Protein AF-A0A7D7QJG4-F1 (afdb_monomer_lite)

Sequence (360 aa):
MAELEELKKQKICHLKLELPLEKLKRLMEFWFNNLDSDYNLEKNFVALQEKHERYFTLIEEFVQDKLDTPSTLDDLNEALKQLGQAQNKLAEALGKVVLADTIFAYSLDTLIIGLREIKFTLDFIVKESDYPELKNEFEEMQKAIQSWIDKTAYAKAFILEANRKRSLVFGIVRDKLDLHLQSEFARVSGQKLEDLKGQIDAILAARDLLIEIENWWFNAAQSDASGIVLRNRYLQYEKSLFFMRADHAQGASLLERIETLKTTLPPKSKVEVEITEGTLKANLTTLKTQIDELAEGGWQPLFDRQKFLVEARERSTSSLSSGCKAAIEDFKKKASDVQTLLDFRDAEEAFKKHVVACSV

Organism: NCBI:txid1472755

pLDDT: mean 83.49, std 10.48, range [39.84, 94.75]

Radius of gyration: 56.47 Å; chains: 1; bounding box: 107×36×164 Å

Foldseek 3Di:
DVVVVVVVQVVVLVVLQVVLVVLVVVLCCQADVPPVHPNPLVNLLVVLVVLLVVLVVLLVVLLVVLPDADPDLVVLVVSVVVNVVSLVVSVVSVVVSVVSLVVNLVSLVVSLVSLVVSLVSLVVSLVVDPDPPCNVVSVVVNVVSVVVNVSSVVSNVCSVVSNVVSVVSSVCSSVVSVVVSVVSSVVSVVVVVVLVVLQVVLLVVLVVLLVVLVVLLCVLPVVDVPCPVVVVVLPPLPVNLVVLVVSLVVLVVSLVVLVVSLVSYDPVSNVVSVVVNVVSVVSSVVSVVVSVVSQQPVCPVSLVVLVVVLVCLVVPDPDFDPQLVVLSVCLVVLSVPDRGPVSSVVSVVSSVSNVVSRDD

Secondary structure (DSSP, 8-state):
-HHHHHHHHHHHHHHHHHHHHHHHHHHHIIIII-TT-TT-HHHHHHHHHHHHHHHHHHHHHHHHTT----SSHHHHHHHHHHHHHHHHHHHHHHHHHHHHHHHHHHHHHHHHHHHHHHHHHHHHHHHH---HHHHHHHHHHHHHHHHHHHHHHHHHHHHHHHHHHHHHHHHHHHHHHHHHHHHHHHHHHHHHHHHHHHHHHHHHHHHHHHHHHHHHHHHHHHTTTT-HHHHTTTT-HHHHHHHHHHHHHHHHHHHHHHHHHHTTS-HHHHHHHHHHHHHHHHHHHHHHHHHHHHHHHTTHHHHHHHHHHHHHHHHH-SS--HHHHHHHHHHHHHHTS--SHHHHHHHHHHHHHHHHHT--

Structure (mmCIF, N/CA/C/O backbone):
data_AF-A0A7D7QJG4-F1
#
_entry.id   AF-A0A7D7QJG4-F1
#
loop_
_atom_site.group_PDB
_atom_site.id
_atom_site.type_symbol
_atom_site.label_atom_id
_atom_site.label_alt_id
_atom_site.label_comp_id
_atom_site.label_asym_id
_atom_site.label_entity_id
_atom_site.label_seq_id
_atom_site.pdbx_PDB_ins_code
_atom_site.Cartn_x
_atom_site.Cartn_y
_atom_site.Cartn_z
_atom_site.occupancy
_atom_site.B_iso_or_equiv
_atom_site.auth_seq_id
_atom_site.auth_comp_id
_atom_site.auth_asym_id
_atom_site.auth_atom_id
_atom_site.pdbx_PDB_model_num
ATOM 1 N N . MET A 1 1 ? 46.369 3.643 -86.173 1.00 64.62 1 MET A N 1
ATOM 2 C CA . MET A 1 1 ? 44.944 4.060 -86.142 1.00 64.62 1 MET A CA 1
ATOM 3 C C . MET A 1 1 ? 44.158 3.285 -85.088 1.00 64.62 1 MET A C 1
ATOM 5 O O . MET A 1 1 ? 43.628 3.937 -84.206 1.00 64.62 1 MET A O 1
ATOM 9 N N . ALA A 1 2 ? 44.140 1.945 -85.103 1.00 72.94 2 ALA A N 1
ATOM 10 C CA . ALA A 1 2 ? 43.464 1.138 -84.071 1.00 72.94 2 ALA A CA 1
ATOM 11 C C . ALA A 1 2 ? 43.994 1.387 -82.641 1.00 72.94 2 ALA A C 1
ATOM 13 O O . ALA A 1 2 ? 43.221 1.617 -81.724 1.00 72.94 2 ALA A O 1
ATOM 14 N N . GLU A 1 3 ? 45.314 1.463 -82.484 1.00 72.44 3 GLU A N 1
ATOM 15 C CA . GLU A 1 3 ? 45.989 1.715 -81.200 1.00 72.44 3 GLU A CA 1
ATOM 16 C C . GLU A 1 3 ? 45.666 3.102 -80.602 1.00 72.44 3 GLU A C 1
ATOM 18 O O . GLU A 1 3 ? 45.538 3.267 -79.394 1.00 72.44 3 GLU A O 1
ATOM 23 N N . LEU A 1 4 ? 45.453 4.108 -81.460 1.00 73.38 4 LEU A N 1
ATOM 24 C CA . LEU A 1 4 ? 45.061 5.459 -81.043 1.00 73.38 4 LEU A CA 1
ATOM 25 C C . LEU A 1 4 ? 43.604 5.500 -80.556 1.00 73.38 4 LEU A C 1
ATOM 27 O O . LEU A 1 4 ? 43.292 6.227 -79.617 1.00 73.38 4 LEU A O 1
ATOM 31 N N . GLU A 1 5 ? 42.708 4.746 -81.197 1.00 76.94 5 GLU A N 1
ATOM 32 C CA . GLU A 1 5 ? 41.314 4.620 -80.754 1.00 76.94 5 GLU A CA 1
ATOM 33 C C . GLU A 1 5 ? 41.203 3.846 -79.437 1.00 76.94 5 GLU A C 1
ATOM 35 O O . GLU A 1 5 ? 40.415 4.223 -78.571 1.00 76.94 5 GLU A O 1
ATOM 40 N N . GLU A 1 6 ? 42.056 2.843 -79.234 1.00 75.06 6 GLU A N 1
ATOM 41 C CA . GLU A 1 6 ? 42.143 2.107 -77.974 1.00 75.06 6 GLU A CA 1
ATOM 42 C C . GLU A 1 6 ? 42.578 3.015 -76.812 1.00 75.06 6 GLU A C 1
ATOM 44 O O . GLU A 1 6 ? 41.899 3.098 -75.789 1.00 75.06 6 GLU A O 1
ATOM 49 N N . LEU A 1 7 ? 43.632 3.815 -77.008 1.00 75.25 7 LEU A N 1
ATOM 50 C CA . LEU A 1 7 ? 44.093 4.791 -76.013 1.00 75.25 7 LEU A CA 1
ATOM 51 C C . LEU A 1 7 ? 43.043 5.873 -75.701 1.00 75.25 7 LEU A C 1
ATOM 53 O O . LEU A 1 7 ? 42.933 6.329 -74.560 1.00 75.25 7 LEU A O 1
ATOM 57 N N . LYS A 1 8 ? 42.243 6.297 -76.690 1.00 77.94 8 LYS A N 1
ATOM 58 C CA . LYS A 1 8 ? 41.138 7.245 -76.460 1.00 77.94 8 LYS A CA 1
ATOM 59 C C . LYS A 1 8 ? 40.031 6.629 -75.606 1.00 77.94 8 LYS A C 1
ATOM 61 O O . LYS A 1 8 ? 39.538 7.300 -74.699 1.00 77.94 8 LYS A O 1
ATOM 66 N N . LYS A 1 9 ? 39.650 5.377 -75.872 1.00 75.06 9 LYS A N 1
ATOM 67 C CA . LYS A 1 9 ? 38.649 4.648 -75.080 1.00 75.06 9 LYS A CA 1
ATOM 68 C C . LYS A 1 9 ? 39.126 4.412 -73.644 1.00 75.06 9 LYS A C 1
ATOM 70 O O . LYS A 1 9 ? 38.366 4.690 -72.716 1.00 75.06 9 LYS A O 1
ATOM 75 N N . GLN A 1 10 ? 40.395 4.042 -73.450 1.00 72.38 10 GLN A N 1
ATOM 76 C CA . GLN A 1 10 ? 41.017 3.941 -72.123 1.00 72.38 10 GLN A CA 1
ATOM 77 C C . GLN A 1 10 ? 40.962 5.278 -71.383 1.00 72.38 10 GLN A C 1
ATOM 79 O O . GLN A 1 10 ? 40.501 5.342 -70.245 1.00 72.38 10 GLN A O 1
ATOM 84 N N . LYS A 1 11 ? 41.347 6.379 -72.042 1.00 77.38 11 LYS A N 1
ATOM 85 C CA . LYS A 1 11 ? 41.297 7.722 -71.445 1.00 77.38 11 LYS A CA 1
ATOM 86 C C . LYS A 1 11 ? 39.880 8.124 -71.021 1.00 77.38 11 LYS A C 1
ATOM 88 O O . LYS A 1 11 ? 39.714 8.699 -69.950 1.00 77.38 11 LYS A O 1
ATOM 93 N N . ILE A 1 12 ? 38.861 7.820 -71.828 1.00 78.19 12 ILE A N 1
ATOM 94 C CA . ILE A 1 12 ? 37.455 8.087 -71.479 1.00 78.19 12 ILE A CA 1
ATOM 95 C C . ILE A 1 12 ? 37.018 7.240 -70.276 1.00 78.19 12 ILE A C 1
ATOM 97 O O . ILE A 1 12 ? 36.345 7.758 -69.387 1.00 78.19 12 ILE A O 1
ATOM 101 N N . CYS A 1 13 ? 37.422 5.968 -70.218 1.00 74.38 13 CYS A N 1
ATOM 102 C CA . CYS A 1 13 ? 37.163 5.089 -69.076 1.00 74.38 13 CYS A CA 1
ATOM 103 C C . CYS A 1 13 ? 37.793 5.646 -67.786 1.00 74.38 13 CYS A C 1
ATOM 105 O O . CYS A 1 13 ? 37.099 5.817 -66.786 1.00 74.38 13 CYS A O 1
ATOM 107 N N . HIS A 1 14 ? 39.070 6.043 -67.830 1.00 75.31 14 HIS A N 1
ATOM 108 C CA . HIS A 1 14 ? 39.760 6.653 -66.689 1.00 75.31 14 HIS A CA 1
ATOM 109 C C . HIS A 1 14 ? 39.110 7.965 -66.226 1.00 75.31 14 HIS A C 1
ATOM 111 O O . HIS A 1 14 ? 38.927 8.155 -65.027 1.00 75.31 14 HIS A O 1
ATOM 117 N N . LEU A 1 15 ? 38.685 8.833 -67.152 1.00 78.19 15 LEU A N 1
ATOM 118 C CA . LEU A 1 15 ? 37.977 10.076 -66.812 1.00 78.19 15 LEU A CA 1
ATOM 119 C C . LEU A 1 15 ? 36.615 9.816 -66.147 1.00 78.19 15 LEU A C 1
ATOM 121 O O . LEU A 1 15 ? 36.227 10.542 -65.236 1.00 78.19 15 LEU A O 1
ATOM 125 N N . LYS A 1 16 ? 35.888 8.770 -66.566 1.00 78.81 16 LYS A N 1
ATOM 126 C CA . LYS A 1 16 ? 34.632 8.355 -65.913 1.00 78.81 16 LYS A CA 1
ATOM 127 C C . LYS A 1 16 ? 34.865 7.790 -64.500 1.00 78.81 16 LYS A C 1
ATOM 129 O O . LYS A 1 16 ? 33.959 7.861 -63.672 1.00 78.81 16 LYS A O 1
ATOM 134 N N . LEU A 1 17 ? 36.051 7.240 -64.226 1.00 76.69 17 LEU A N 1
ATOM 135 C CA . LEU A 1 17 ? 36.420 6.612 -62.950 1.00 76.69 17 LEU A CA 1
ATOM 136 C C . LEU A 1 17 ? 37.024 7.574 -61.928 1.00 76.69 17 LEU A C 1
ATOM 138 O O . LEU A 1 17 ? 36.921 7.315 -60.731 1.00 76.69 17 LEU A O 1
ATOM 142 N N . GLU A 1 18 ? 37.632 8.670 -62.375 1.00 82.88 18 GLU A N 1
ATOM 143 C CA . GLU A 1 18 ? 38.345 9.614 -61.511 1.00 82.88 18 GLU A CA 1
ATOM 144 C C . GLU A 1 18 ? 37.472 10.103 -60.345 1.00 82.88 18 GLU A C 1
ATOM 146 O O . GLU A 1 18 ? 37.845 9.961 -59.180 1.00 82.88 18 GLU A O 1
ATOM 151 N N . LEU A 1 19 ? 36.260 10.578 -60.642 1.00 82.94 19 LEU A N 1
ATOM 152 C CA . LEU A 1 19 ? 35.354 11.127 -59.633 1.00 82.94 19 LEU A CA 1
ATOM 153 C C . LEU A 1 19 ? 34.799 10.059 -58.656 1.00 82.94 19 LEU A C 1
ATOM 155 O O . LEU A 1 19 ? 34.847 10.294 -57.444 1.00 82.94 19 LEU A O 1
ATOM 159 N N . PRO A 1 20 ? 34.296 8.886 -59.102 1.00 83.25 20 PRO A N 1
ATOM 160 C CA . PRO A 1 20 ? 33.903 7.804 -58.194 1.00 83.25 20 PRO A CA 1
ATOM 161 C C . PRO A 1 20 ? 35.039 7.301 -57.302 1.00 83.25 20 PRO A C 1
ATOM 163 O O . PRO A 1 20 ? 34.805 7.050 -56.121 1.00 83.25 20 PRO A O 1
ATOM 166 N N . LEU A 1 21 ? 36.258 7.175 -57.838 1.00 84.69 21 LEU A N 1
ATOM 167 C CA . LEU A 1 21 ? 37.423 6.723 -57.076 1.00 84.69 21 LEU A CA 1
ATOM 168 C C . LEU A 1 21 ? 37.880 7.770 -56.062 1.00 84.69 21 LEU A C 1
ATOM 170 O O . LEU A 1 21 ? 38.206 7.417 -54.930 1.00 84.69 21 LEU A O 1
ATOM 174 N N . GLU A 1 22 ? 37.846 9.056 -56.415 1.00 88.06 22 GLU A N 1
ATOM 175 C CA . GLU A 1 22 ? 38.125 10.134 -55.467 1.00 88.06 22 GLU A CA 1
ATOM 176 C C . GLU A 1 22 ? 37.083 10.157 -54.340 1.00 88.06 22 GLU A C 1
ATOM 178 O O . GLU A 1 22 ? 37.433 10.244 -53.160 1.00 88.06 22 GLU A O 1
ATOM 183 N N . LYS A 1 23 ? 35.797 10.008 -54.681 1.00 87.38 23 LYS A N 1
ATOM 184 C CA . LYS A 1 23 ? 34.719 9.914 -53.691 1.00 87.38 23 LYS A CA 1
ATOM 185 C C . LYS A 1 23 ? 34.890 8.686 -52.797 1.00 87.38 23 LYS A C 1
ATOM 187 O O . LYS A 1 23 ? 34.742 8.808 -51.583 1.00 87.38 23 LYS A O 1
ATOM 192 N N . LEU A 1 24 ? 35.249 7.534 -53.367 1.00 88.50 24 LEU A N 1
ATOM 193 C CA . LEU A 1 24 ? 35.529 6.319 -52.608 1.00 88.50 24 LEU A CA 1
ATOM 194 C C . LEU A 1 24 ? 36.706 6.519 -51.660 1.00 88.50 24 LEU A C 1
ATOM 196 O O . LEU A 1 24 ? 36.596 6.184 -50.487 1.00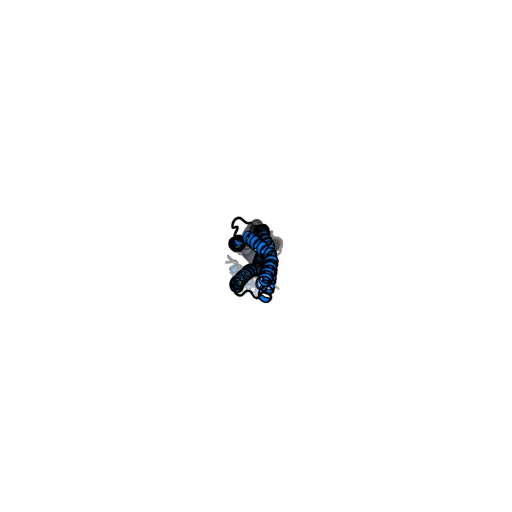 88.50 24 LEU A O 1
ATOM 200 N N . LYS A 1 25 ? 37.801 7.116 -52.134 1.00 89.00 25 LYS A N 1
ATOM 201 C CA . LYS A 1 25 ? 38.971 7.422 -51.311 1.00 89.00 25 LYS A CA 1
ATOM 202 C C . LYS A 1 25 ? 38.604 8.317 -50.128 1.00 89.00 25 LYS A C 1
ATOM 204 O O . LYS A 1 25 ? 38.973 7.995 -49.005 1.00 89.00 25 LYS A O 1
ATOM 209 N N . ARG A 1 26 ? 37.814 9.374 -50.350 1.00 88.62 26 ARG A N 1
ATOM 210 C CA . ARG A 1 26 ? 37.329 10.255 -49.273 1.00 88.62 26 ARG A CA 1
ATOM 211 C C . ARG A 1 26 ? 36.445 9.509 -48.270 1.00 88.62 26 ARG A C 1
ATOM 213 O O . ARG A 1 26 ? 36.622 9.681 -47.068 1.00 88.62 26 ARG A O 1
ATOM 220 N N . LEU A 1 27 ? 35.523 8.662 -48.743 1.00 89.44 27 LEU A N 1
ATOM 221 C CA . LEU A 1 27 ? 34.709 7.822 -47.856 1.00 89.44 27 LEU A CA 1
ATOM 222 C C . LEU A 1 27 ? 35.588 6.862 -47.038 1.00 89.44 27 LEU A C 1
ATOM 224 O O . LEU A 1 27 ? 35.395 6.705 -45.836 1.00 89.44 27 LEU A O 1
ATOM 228 N N . MET A 1 28 ? 36.586 6.252 -47.675 1.00 87.56 28 MET A N 1
ATOM 229 C CA . MET A 1 28 ? 37.522 5.339 -47.026 1.00 87.56 28 MET A CA 1
ATOM 230 C C . MET A 1 28 ? 38.372 6.031 -45.972 1.00 87.56 28 MET A C 1
ATOM 232 O O . MET A 1 28 ? 38.473 5.537 -44.853 1.00 87.56 28 MET A O 1
ATOM 236 N N . GLU A 1 29 ? 38.940 7.190 -46.288 1.00 87.31 29 GLU A N 1
ATOM 237 C CA . GLU A 1 29 ? 39.706 7.992 -45.338 1.00 87.31 29 GLU A CA 1
ATOM 238 C C . GLU A 1 29 ? 38.858 8.384 -44.129 1.00 87.31 29 GLU A C 1
ATOM 240 O O . GLU A 1 29 ? 39.313 8.250 -43.000 1.00 87.31 29 GLU A O 1
ATOM 245 N N . PHE A 1 30 ? 37.612 8.800 -44.343 1.00 86.44 30 PHE A N 1
ATOM 246 C CA . PHE A 1 30 ? 36.808 9.404 -43.287 1.00 86.44 30 PHE A CA 1
ATOM 247 C C . PHE A 1 30 ? 36.036 8.397 -42.417 1.00 86.44 30 PHE A C 1
ATOM 249 O O . PHE A 1 30 ? 35.912 8.625 -41.212 1.00 86.44 30 PHE A O 1
ATOM 256 N N . TRP A 1 31 ? 35.563 7.278 -42.983 1.00 90.44 31 TRP A N 1
ATOM 257 C CA . TRP A 1 31 ? 34.761 6.274 -42.261 1.00 90.44 31 TRP A CA 1
ATOM 258 C C . TRP A 1 31 ? 35.512 4.984 -41.911 1.00 90.44 31 TRP A C 1
ATOM 260 O O . TRP A 1 31 ? 35.051 4.265 -41.027 1.00 90.44 31 TRP A O 1
ATOM 270 N N . PHE A 1 32 ? 36.641 4.666 -42.553 1.00 87.00 32 PHE A N 1
ATOM 271 C CA . PHE A 1 32 ? 37.302 3.365 -42.361 1.00 87.00 32 PHE A CA 1
ATOM 272 C C . PHE A 1 32 ? 38.766 3.471 -41.925 1.00 87.00 32 PHE A C 1
ATOM 274 O O . PHE A 1 32 ? 39.163 2.813 -40.968 1.00 87.00 32 PHE A O 1
ATOM 281 N N . ASN A 1 33 ? 39.564 4.302 -42.593 1.00 86.31 33 ASN A N 1
ATOM 282 C CA . ASN A 1 33 ? 41.020 4.284 -42.450 1.00 86.31 33 ASN A CA 1
ATOM 283 C C . ASN A 1 33 ? 41.532 5.251 -41.378 1.00 86.31 33 ASN A C 1
ATOM 285 O O . ASN A 1 33 ? 42.550 4.977 -40.746 1.00 86.31 33 ASN A O 1
ATOM 289 N N . ASN A 1 34 ? 40.852 6.380 -41.159 1.00 87.19 34 ASN A N 1
ATOM 290 C CA . ASN A 1 34 ? 41.207 7.306 -40.090 1.00 87.19 34 ASN A CA 1
ATOM 291 C C . ASN A 1 34 ? 40.540 6.873 -38.777 1.00 87.19 34 ASN A C 1
ATOM 293 O O . ASN A 1 34 ? 39.337 7.065 -38.591 1.00 87.19 34 ASN A O 1
ATOM 297 N N . LEU A 1 35 ? 41.322 6.291 -37.867 1.00 83.81 35 LEU A N 1
ATOM 298 C CA . LEU A 1 35 ? 40.858 5.865 -36.540 1.00 83.81 35 LEU A CA 1
ATOM 299 C C . LEU A 1 35 ? 40.550 7.053 -35.611 1.00 83.81 35 LEU A C 1
ATOM 301 O O . LEU A 1 35 ? 39.721 6.941 -34.704 1.00 83.81 35 LEU A O 1
ATOM 305 N N . ASP A 1 36 ? 41.156 8.213 -35.866 1.00 84.25 36 ASP A N 1
ATOM 306 C CA . ASP A 1 36 ? 40.917 9.434 -35.094 1.00 84.25 36 ASP A CA 1
ATOM 307 C C . ASP A 1 36 ? 39.650 10.171 -35.547 1.00 84.25 36 ASP A C 1
ATOM 309 O O . ASP A 1 36 ? 39.155 11.035 -34.829 1.00 84.25 36 ASP A O 1
ATOM 313 N N . SER A 1 37 ? 39.077 9.796 -36.696 1.00 83.56 37 SER A N 1
ATOM 314 C CA . SER A 1 37 ? 37.838 10.382 -37.210 1.00 83.56 37 SER A CA 1
ATOM 315 C C . SER A 1 37 ? 36.658 10.142 -36.265 1.00 83.56 37 SER A C 1
ATOM 317 O O . SER A 1 37 ? 36.391 9.011 -35.846 1.00 83.56 37 SER A O 1
ATOM 319 N N . ASP A 1 38 ? 35.880 11.198 -36.019 1.00 82.44 38 ASP A N 1
ATOM 320 C CA . ASP A 1 38 ? 34.581 11.130 -35.335 1.00 82.44 38 ASP A CA 1
ATOM 321 C C . ASP A 1 38 ? 33.527 10.354 -36.137 1.00 82.44 38 ASP A C 1
ATOM 323 O O . ASP A 1 38 ? 32.448 10.066 -35.628 1.00 82.44 38 ASP A O 1
ATOM 327 N N . TYR A 1 39 ? 33.826 9.985 -37.383 1.00 83.75 39 TYR A N 1
ATOM 328 C CA . TYR A 1 39 ? 32.937 9.246 -38.279 1.00 83.75 39 TYR A CA 1
ATOM 329 C C . TYR A 1 39 ? 33.419 7.824 -38.556 1.00 83.75 39 TYR A C 1
ATOM 331 O O . TYR A 1 39 ? 32.758 7.095 -39.296 1.00 83.75 39 TYR A O 1
ATOM 339 N N . ASN A 1 40 ? 34.529 7.399 -37.944 1.00 90.75 40 ASN A N 1
ATOM 340 C CA . ASN A 1 40 ? 35.027 6.039 -38.096 1.00 90.75 40 ASN A CA 1
ATOM 341 C C . ASN A 1 40 ? 33.943 5.020 -37.700 1.00 90.75 40 ASN A C 1
ATOM 343 O O . ASN A 1 40 ? 33.405 5.071 -36.591 1.00 90.75 40 ASN A O 1
ATOM 347 N N . LEU A 1 41 ? 33.597 4.116 -38.618 1.00 89.75 41 LEU A N 1
ATOM 348 C CA . LEU A 1 41 ? 32.463 3.209 -38.473 1.00 89.75 41 LEU A CA 1
ATOM 349 C C . LEU A 1 41 ? 32.647 2.262 -37.286 1.00 89.75 41 LEU A C 1
ATOM 351 O O . LEU A 1 41 ? 31.737 2.117 -36.476 1.00 89.75 41 LEU A O 1
ATOM 355 N N . GLU A 1 42 ? 33.810 1.620 -37.193 1.00 90.75 42 GLU A N 1
ATOM 356 C CA . GLU A 1 42 ? 34.082 0.588 -36.193 1.00 90.75 42 GLU A CA 1
ATOM 357 C C . GLU A 1 42 ? 34.175 1.190 -34.792 1.00 90.75 42 GLU A C 1
ATOM 359 O O . GLU A 1 42 ? 33.460 0.758 -33.891 1.00 90.75 42 GLU A O 1
ATOM 364 N N . LYS A 1 43 ? 34.957 2.264 -34.636 1.00 91.56 43 LYS A N 1
ATOM 365 C CA . LYS A 1 43 ? 35.085 3.002 -33.373 1.00 91.56 43 LYS A CA 1
ATOM 366 C C . LYS A 1 43 ? 33.730 3.467 -32.842 1.00 91.56 43 LYS A C 1
ATOM 368 O O . LYS A 1 43 ? 33.416 3.252 -31.674 1.00 91.56 43 LYS A O 1
ATOM 373 N N . ASN A 1 44 ? 32.918 4.098 -33.690 1.00 91.06 44 ASN A N 1
ATOM 374 C CA . ASN A 1 44 ? 31.612 4.598 -33.269 1.00 91.06 44 ASN A CA 1
ATOM 375 C C . ASN A 1 44 ? 30.615 3.478 -32.995 1.00 91.06 44 ASN A C 1
ATOM 377 O O . ASN A 1 44 ? 29.791 3.616 -32.094 1.00 91.06 44 ASN A O 1
ATOM 381 N N . PHE A 1 45 ? 30.684 2.379 -33.748 1.00 94.19 45 PHE A N 1
ATOM 382 C CA . PHE A 1 45 ? 29.819 1.236 -33.505 1.00 94.19 45 PHE A CA 1
ATOM 383 C C . PHE A 1 45 ? 30.128 0.586 -32.154 1.00 94.19 45 PHE A C 1
ATOM 385 O O . PHE A 1 45 ? 29.205 0.392 -31.368 1.00 94.19 45 PHE A O 1
ATOM 392 N N . VAL A 1 46 ? 31.407 0.357 -31.839 1.00 93.56 46 VAL A N 1
ATOM 393 C CA . VAL A 1 46 ? 31.843 -0.165 -30.532 1.00 93.56 46 VAL A CA 1
ATOM 394 C C . VAL A 1 46 ? 31.426 0.780 -29.403 1.00 93.56 46 VAL A C 1
ATOM 396 O O . VAL A 1 46 ? 30.755 0.359 -28.464 1.00 93.56 46 VAL A O 1
ATOM 399 N N . ALA A 1 47 ? 31.707 2.081 -29.533 1.00 91.69 47 ALA A N 1
ATOM 400 C CA . ALA A 1 47 ? 31.306 3.072 -28.533 1.00 91.69 47 ALA A CA 1
ATOM 401 C C . ALA A 1 47 ? 29.778 3.144 -28.346 1.00 91.69 47 ALA A C 1
ATOM 403 O O . ALA A 1 47 ? 29.284 3.451 -27.259 1.00 91.69 47 ALA A O 1
ATOM 404 N N . LEU A 1 48 ? 29.002 2.883 -29.403 1.00 93.75 48 LEU A N 1
ATOM 405 C CA . LEU A 1 48 ? 27.554 2.788 -29.296 1.00 93.75 48 LEU A CA 1
ATOM 406 C C . LEU A 1 48 ? 27.147 1.528 -28.528 1.00 93.75 48 LEU A C 1
ATOM 408 O O . LEU A 1 48 ? 26.349 1.640 -27.601 1.00 93.75 48 LEU A O 1
ATOM 412 N N . GLN A 1 49 ? 27.706 0.360 -28.858 1.00 93.81 49 GLN A N 1
ATOM 413 C CA . GLN A 1 49 ? 27.441 -0.892 -28.139 1.00 93.81 49 GLN A CA 1
ATOM 414 C C . GLN A 1 49 ? 27.695 -0.740 -26.633 1.00 93.81 49 GLN A C 1
ATOM 416 O O . GL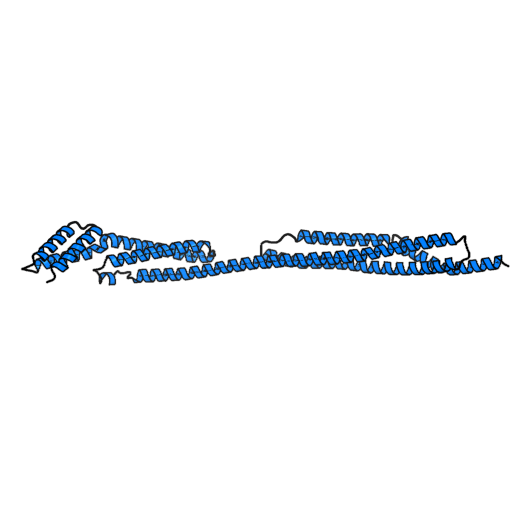N A 1 49 ? 26.806 -1.045 -25.840 1.00 93.81 49 GLN A O 1
ATOM 421 N N . GLU A 1 50 ? 28.822 -0.141 -26.246 1.00 94.12 50 GLU A N 1
ATOM 422 C CA . GLU A 1 50 ? 29.158 0.147 -24.845 1.00 94.12 50 GLU A CA 1
ATOM 423 C C . GLU A 1 50 ? 28.115 1.047 -24.157 1.00 94.12 50 GLU A C 1
ATOM 425 O O . GLU A 1 50 ? 27.740 0.819 -23.005 1.00 94.12 50 GLU A O 1
ATOM 430 N N . LYS A 1 51 ? 27.586 2.065 -24.855 1.00 93.62 51 LYS A N 1
ATOM 431 C CA . LYS A 1 51 ? 26.512 2.922 -24.314 1.00 93.62 51 LYS A CA 1
ATOM 432 C C . LYS A 1 51 ? 25.218 2.147 -24.076 1.00 93.62 51 LYS A C 1
ATOM 434 O O . LYS A 1 51 ? 24.527 2.415 -23.092 1.00 93.62 51 LYS A O 1
ATOM 439 N N . HIS A 1 52 ? 24.873 1.219 -24.969 1.00 93.31 52 HIS A N 1
ATOM 440 C CA . HIS A 1 52 ? 23.706 0.351 -24.793 1.00 93.31 52 HIS A CA 1
ATOM 441 C C . HIS A 1 52 ? 23.900 -0.606 -23.619 1.00 93.31 52 HIS A C 1
ATOM 443 O O . HIS A 1 52 ? 23.014 -0.694 -22.773 1.00 93.31 52 HIS A O 1
ATOM 449 N N . GLU A 1 53 ? 25.054 -1.267 -23.525 1.00 92.75 53 GLU A N 1
ATOM 450 C CA . GLU A 1 53 ? 25.392 -2.151 -22.402 1.00 92.75 53 GLU A CA 1
ATOM 451 C C . GLU A 1 53 ? 25.321 -1.405 -21.070 1.00 92.75 53 GLU A C 1
ATOM 453 O O . GLU A 1 53 ? 24.617 -1.834 -20.156 1.00 92.75 53 GLU A O 1
ATOM 458 N N . ARG A 1 54 ? 25.935 -0.217 -20.992 1.00 92.44 54 ARG A N 1
ATOM 459 C CA . ARG A 1 54 ? 25.890 0.615 -19.786 1.00 92.44 54 ARG A CA 1
ATOM 460 C C . ARG A 1 54 ? 24.465 0.994 -19.392 1.00 92.44 54 ARG A C 1
ATOM 462 O O . ARG A 1 54 ? 24.157 1.038 -18.204 1.00 92.44 54 ARG A O 1
ATOM 469 N N . TYR A 1 55 ? 23.598 1.279 -20.362 1.00 91.62 55 TYR A N 1
ATOM 470 C CA . TYR A 1 55 ? 22.195 1.579 -20.087 1.00 91.62 55 TYR A CA 1
ATOM 471 C C . TYR A 1 55 ? 21.439 0.370 -19.522 1.00 91.62 55 TYR A C 1
ATOM 473 O O . TYR A 1 55 ? 20.656 0.537 -18.589 1.00 91.62 55 TYR A O 1
ATOM 481 N N . PHE A 1 56 ? 21.689 -0.841 -20.026 1.00 90.75 56 PHE A N 1
ATOM 482 C CA . PHE A 1 56 ? 21.082 -2.047 -19.460 1.00 90.75 56 PHE A CA 1
ATOM 483 C C . PHE A 1 56 ? 21.586 -2.339 -18.043 1.00 90.75 56 PHE A C 1
ATOM 485 O O . PHE A 1 56 ? 20.764 -2.628 -17.179 1.00 90.75 56 PHE A O 1
ATOM 492 N N . THR A 1 57 ? 22.878 -2.147 -17.761 1.00 90.88 57 THR A N 1
ATOM 493 C CA . THR A 1 57 ? 23.403 -2.237 -16.386 1.00 90.88 57 THR A CA 1
ATOM 494 C C . THR A 1 57 ? 22.712 -1.243 -15.448 1.00 90.88 57 THR A C 1
ATOM 496 O O . THR A 1 57 ? 22.315 -1.614 -14.351 1.00 90.88 57 THR A O 1
ATOM 499 N N . LEU A 1 58 ? 22.489 0.002 -15.889 1.00 89.25 58 LEU A N 1
ATOM 500 C CA . LEU A 1 58 ? 21.763 0.999 -15.089 1.00 89.25 58 LEU A CA 1
ATOM 501 C C . LEU A 1 58 ? 20.316 0.581 -14.793 1.00 89.25 58 LEU A C 1
ATOM 503 O O . LEU A 1 58 ? 19.794 0.900 -13.728 1.00 89.25 58 LEU A O 1
ATOM 507 N N . ILE A 1 59 ? 19.654 -0.116 -15.722 1.00 87.31 59 ILE A N 1
ATOM 508 C CA . ILE A 1 59 ? 18.321 -0.676 -15.473 1.00 87.31 59 ILE A CA 1
ATOM 509 C C . ILE A 1 59 ? 18.391 -1.789 -14.423 1.00 87.31 59 ILE A C 1
ATOM 511 O O . ILE A 1 59 ? 17.542 -1.834 -13.537 1.00 87.31 59 ILE A O 1
ATOM 515 N N . GLU A 1 60 ? 19.365 -2.691 -14.523 1.00 86.62 60 GLU A N 1
ATOM 516 C CA . GLU A 1 60 ? 19.532 -3.794 -13.571 1.00 86.62 60 GLU A CA 1
ATOM 517 C C . GLU A 1 60 ? 19.804 -3.278 -12.154 1.00 86.62 60 GLU A C 1
ATOM 519 O O . GLU A 1 60 ? 19.124 -3.702 -11.219 1.00 86.62 60 GLU A O 1
ATOM 524 N N . GLU A 1 61 ? 20.715 -2.309 -12.012 1.00 85.75 61 GLU A N 1
ATOM 525 C CA . GLU A 1 61 ? 20.990 -1.598 -10.755 1.00 85.75 61 GLU A CA 1
ATOM 526 C C . GLU A 1 61 ? 19.713 -0.929 -10.215 1.00 85.75 61 GLU A C 1
ATOM 528 O O . GLU A 1 61 ? 19.350 -1.116 -9.055 1.00 85.75 61 GLU A O 1
ATOM 533 N N . PHE A 1 62 ? 18.969 -0.217 -11.073 1.00 83.75 62 PHE A N 1
ATOM 534 C CA . PHE A 1 62 ? 17.710 0.432 -10.693 1.00 83.75 62 PHE A CA 1
ATOM 535 C C . PHE A 1 62 ? 16.662 -0.558 -10.177 1.00 83.75 62 PHE A C 1
ATOM 537 O O . PHE A 1 62 ? 15.956 -0.252 -9.219 1.00 83.75 62 PHE A O 1
ATOM 544 N N . VAL A 1 63 ? 16.537 -1.732 -10.803 1.00 82.50 63 VAL A N 1
ATOM 545 C CA . VAL A 1 63 ? 15.608 -2.768 -10.341 1.00 82.50 63 VAL A CA 1
ATOM 546 C C . VAL A 1 63 ? 16.068 -3.320 -8.996 1.00 82.50 63 VAL A C 1
ATOM 548 O O . VAL A 1 63 ? 15.266 -3.349 -8.070 1.00 82.50 63 VAL A O 1
ATOM 551 N N . GLN A 1 64 ? 17.335 -3.723 -8.863 1.00 80.44 64 GLN A N 1
ATOM 552 C CA . GLN A 1 64 ? 17.859 -4.320 -7.629 1.00 80.44 64 GLN A CA 1
ATOM 553 C C . GLN A 1 64 ? 17.707 -3.390 -6.420 1.00 80.44 64 GLN A C 1
ATOM 555 O O . GLN A 1 64 ? 17.164 -3.810 -5.400 1.00 80.44 64 GLN A O 1
ATOM 560 N N . ASP A 1 65 ? 18.075 -2.117 -6.566 1.00 73.56 65 ASP A N 1
ATOM 561 C CA . ASP A 1 65 ? 18.010 -1.113 -5.494 1.00 73.56 65 ASP A CA 1
ATOM 562 C C . ASP A 1 65 ? 16.577 -0.758 -5.058 1.00 73.56 65 ASP A C 1
ATOM 564 O O . ASP A 1 65 ? 16.383 -0.059 -4.058 1.00 73.56 65 ASP A O 1
ATOM 568 N N . LYS A 1 66 ? 15.562 -1.159 -5.835 1.00 71.94 66 LYS A N 1
ATOM 569 C CA . LYS A 1 66 ? 14.154 -0.780 -5.629 1.00 71.94 66 LYS A CA 1
ATOM 570 C C . LYS A 1 66 ? 13.221 -1.971 -5.416 1.00 71.94 66 LYS A C 1
ATOM 572 O O . LYS A 1 66 ? 12.007 -1.783 -5.395 1.00 71.94 66 LYS A O 1
ATOM 577 N N . LEU A 1 67 ? 13.770 -3.173 -5.222 1.00 64.69 67 LEU A N 1
ATOM 578 C CA . LEU A 1 67 ? 13.000 -4.363 -4.840 1.00 64.69 67 LEU A CA 1
ATOM 579 C C . LEU A 1 67 ? 12.630 -4.383 -3.350 1.00 64.69 67 LEU A C 1
ATOM 581 O O . LEU A 1 67 ? 11.611 -4.977 -2.986 1.00 64.69 67 LEU A O 1
ATOM 585 N N . ASP A 1 68 ? 13.416 -3.725 -2.497 1.00 69.25 68 ASP A N 1
ATOM 586 C CA . ASP A 1 68 ? 13.129 -3.663 -1.067 1.00 69.25 68 ASP A CA 1
ATOM 587 C C . ASP A 1 68 ? 11.859 -2.847 -0.823 1.00 69.25 68 ASP A C 1
ATOM 589 O O . ASP A 1 68 ? 11.788 -1.646 -1.083 1.00 69.25 68 ASP A O 1
ATOM 593 N N . THR A 1 69 ? 10.826 -3.535 -0.339 1.00 71.06 69 THR A N 1
ATOM 594 C CA . THR A 1 69 ? 9.520 -2.940 -0.061 1.00 71.06 69 THR A CA 1
ATOM 595 C C . THR A 1 69 ? 9.483 -2.482 1.396 1.00 71.06 69 THR A C 1
ATOM 597 O O . THR A 1 69 ? 9.558 -3.327 2.294 1.00 71.06 69 THR A O 1
ATOM 600 N N . PRO A 1 70 ? 9.350 -1.174 1.669 1.00 77.50 70 PRO A N 1
ATOM 601 C CA . PRO A 1 70 ? 9.241 -0.692 3.036 1.00 77.50 70 PRO A CA 1
ATOM 602 C C . PRO A 1 70 ? 7.956 -1.179 3.718 1.00 77.50 70 PRO A C 1
ATOM 604 O O . PRO A 1 70 ? 6.931 -1.391 3.073 1.00 77.50 70 PRO A O 1
ATOM 607 N N . SER A 1 71 ? 8.000 -1.334 5.043 1.00 76.06 71 SER A N 1
ATOM 608 C CA . SER A 1 71 ? 6.876 -1.858 5.837 1.00 76.06 71 SER A CA 1
ATOM 609 C C . SER A 1 71 ? 6.004 -0.775 6.481 1.00 76.06 71 SER A C 1
ATOM 611 O O . SER A 1 71 ? 4.919 -1.083 6.979 1.00 76.06 71 SER A O 1
ATOM 613 N N . THR A 1 72 ? 6.440 0.489 6.465 1.00 81.62 72 THR A N 1
ATOM 614 C CA . THR A 1 72 ? 5.718 1.621 7.065 1.00 81.62 72 THR A CA 1
ATOM 615 C C . THR A 1 72 ? 5.225 2.604 6.000 1.00 81.62 72 THR A C 1
ATOM 617 O O . THR A 1 72 ? 5.788 2.693 4.911 1.00 81.62 72 THR A O 1
ATOM 620 N N . LEU A 1 73 ? 4.166 3.368 6.304 1.00 79.00 73 LEU A N 1
ATOM 621 C CA . LEU A 1 73 ? 3.632 4.377 5.375 1.00 79.00 73 LEU A CA 1
ATOM 622 C C . LEU A 1 73 ? 4.607 5.525 5.106 1.00 79.00 73 LEU A C 1
ATOM 624 O O . LEU A 1 73 ? 4.636 6.040 3.990 1.00 79.00 73 LEU A O 1
ATOM 628 N N . ASP A 1 74 ? 5.377 5.938 6.111 1.00 82.38 74 ASP A N 1
ATOM 629 C CA . ASP A 1 74 ? 6.334 7.036 5.960 1.00 82.38 74 ASP A CA 1
ATOM 630 C C . ASP A 1 74 ? 7.490 6.607 5.051 1.00 82.38 74 ASP A C 1
ATOM 632 O O . ASP A 1 74 ? 7.832 7.325 4.109 1.00 82.38 74 ASP A O 1
ATOM 636 N N . ASP A 1 75 ? 7.996 5.386 5.243 1.00 82.62 75 ASP A N 1
ATOM 637 C CA . ASP A 1 75 ? 9.046 4.829 4.391 1.00 82.62 75 ASP A CA 1
ATOM 638 C C . ASP A 1 75 ? 8.534 4.531 2.970 1.00 82.62 75 ASP A C 1
ATOM 640 O O . ASP A 1 75 ? 9.255 4.758 2.000 1.00 82.62 75 ASP A O 1
ATOM 644 N N . LEU A 1 76 ? 7.280 4.081 2.809 1.00 81.94 76 LEU A N 1
ATOM 645 C CA . LEU A 1 76 ? 6.648 3.895 1.492 1.00 81.94 76 LEU A CA 1
ATOM 646 C C . LEU A 1 76 ? 6.493 5.224 0.736 1.00 81.94 76 LEU A C 1
ATOM 648 O O . LEU A 1 76 ? 6.757 5.286 -0.465 1.00 81.94 76 LEU A O 1
ATOM 652 N N . ASN A 1 77 ? 6.097 6.297 1.426 1.00 79.25 77 ASN A N 1
ATOM 653 C CA . ASN A 1 77 ? 6.011 7.635 0.836 1.00 79.25 77 ASN A CA 1
ATOM 654 C C . ASN A 1 77 ? 7.379 8.147 0.378 1.00 79.25 77 ASN A C 1
ATOM 656 O O . ASN A 1 77 ? 7.494 8.747 -0.694 1.00 79.25 77 ASN A O 1
ATOM 660 N N . GLU A 1 78 ? 8.415 7.924 1.183 1.00 83.75 78 GLU A N 1
ATOM 661 C CA . GLU A 1 78 ? 9.779 8.293 0.818 1.00 83.75 78 GLU A CA 1
ATOM 662 C C . GLU A 1 78 ? 10.287 7.452 -0.361 1.00 83.75 78 GLU A C 1
ATOM 664 O O . GLU A 1 78 ? 10.824 8.002 -1.325 1.00 83.75 78 GLU A O 1
ATOM 669 N N . ALA A 1 79 ? 10.019 6.144 -0.367 1.00 81.88 79 ALA A N 1
ATOM 670 C CA . ALA A 1 79 ? 10.360 5.260 -1.477 1.00 81.88 79 ALA A CA 1
ATOM 671 C C . ALA A 1 79 ? 9.691 5.687 -2.795 1.00 81.88 79 ALA A C 1
ATOM 673 O O . ALA A 1 79 ? 10.362 5.728 -3.826 1.00 81.88 79 ALA A O 1
ATOM 674 N N . LEU A 1 80 ? 8.412 6.087 -2.774 1.00 80.00 80 LEU A N 1
ATOM 675 C CA . LEU A 1 80 ? 7.709 6.614 -3.953 1.00 80.00 80 LEU A CA 1
ATOM 676 C C . LEU A 1 80 ? 8.356 7.900 -4.496 1.00 80.00 80 LEU A C 1
ATOM 678 O O . LEU A 1 80 ? 8.514 8.056 -5.709 1.00 80.00 80 LEU A O 1
ATOM 682 N N . LYS A 1 81 ? 8.780 8.819 -3.619 1.00 82.75 81 LYS A N 1
ATOM 683 C CA . LYS A 1 81 ? 9.493 10.039 -4.040 1.00 82.75 81 LYS A CA 1
ATOM 684 C C . LYS A 1 81 ? 10.847 9.716 -4.663 1.00 82.75 81 LYS A C 1
ATOM 686 O O . LYS A 1 81 ? 11.188 10.258 -5.717 1.00 82.75 81 LYS A O 1
ATOM 691 N N . GLN A 1 82 ? 11.613 8.834 -4.025 1.00 84.00 82 GLN A N 1
ATOM 692 C CA . GLN A 1 82 ? 12.916 8.406 -4.528 1.00 84.00 82 GLN A CA 1
ATOM 693 C C . GLN A 1 82 ? 12.796 7.657 -5.857 1.00 84.00 82 GLN A C 1
ATOM 695 O O . GLN A 1 82 ? 13.635 7.849 -6.738 1.00 84.00 82 GLN A O 1
ATOM 700 N N . LEU A 1 83 ? 11.740 6.857 -6.034 1.00 83.75 83 LEU A N 1
ATOM 701 C CA . LEU A 1 83 ? 11.437 6.188 -7.294 1.00 83.75 83 LEU A CA 1
ATOM 702 C C . LEU A 1 83 ? 11.232 7.205 -8.419 1.00 83.75 83 LEU A C 1
ATOM 704 O O . LEU A 1 83 ? 11.882 7.084 -9.452 1.00 83.75 83 LEU A O 1
ATOM 708 N N . GLY A 1 84 ? 10.419 8.244 -8.205 1.00 81.81 84 GLY A N 1
ATOM 709 C CA . GLY A 1 84 ? 10.206 9.292 -9.209 1.00 81.81 84 GLY A CA 1
ATOM 710 C C . GLY A 1 84 ? 11.505 10.006 -9.612 1.00 81.81 84 GLY A C 1
ATOM 711 O O . GLY A 1 84 ? 11.765 10.230 -10.795 1.00 81.81 84 GLY A O 1
ATOM 712 N N . GLN A 1 85 ? 12.383 10.306 -8.648 1.00 85.25 85 GLN A N 1
ATOM 713 C CA . GLN A 1 85 ? 13.701 10.887 -8.942 1.00 85.25 85 GLN A CA 1
ATOM 714 C C . GLN A 1 85 ? 14.599 9.932 -9.738 1.00 85.25 85 GLN A C 1
ATOM 716 O O . GLN A 1 85 ? 15.298 10.351 -10.663 1.00 85.25 85 GLN A O 1
ATOM 721 N N . ALA A 1 86 ? 14.599 8.650 -9.383 1.00 84.31 86 ALA A N 1
ATOM 722 C CA . ALA A 1 86 ? 15.407 7.642 -10.051 1.00 84.31 86 ALA A CA 1
ATOM 723 C C . ALA A 1 86 ? 14.880 7.323 -11.467 1.00 84.31 86 ALA A C 1
ATOM 725 O O . ALA A 1 86 ? 15.680 7.184 -12.393 1.00 84.31 86 ALA A O 1
ATOM 726 N N . GLN A 1 87 ? 13.560 7.333 -11.680 1.00 84.75 87 GLN A N 1
ATOM 727 C CA . GLN A 1 87 ? 12.937 7.237 -13.005 1.00 84.75 87 GLN A CA 1
ATOM 728 C C . GLN A 1 87 ? 13.353 8.396 -13.916 1.00 84.75 87 GLN A C 1
ATOM 730 O O . GLN A 1 87 ? 13.677 8.165 -15.081 1.00 84.75 87 GLN A O 1
ATOM 735 N N . ASN A 1 88 ? 13.424 9.625 -13.391 1.00 86.06 88 ASN A N 1
ATOM 736 C CA . ASN A 1 88 ? 13.913 10.775 -14.156 1.00 86.06 88 ASN A CA 1
ATOM 737 C C . ASN A 1 88 ? 15.369 10.580 -14.606 1.00 86.06 88 ASN A C 1
ATOM 739 O O . ASN A 1 88 ? 15.679 10.783 -15.778 1.00 86.06 88 ASN A O 1
ATOM 743 N N . LYS A 1 89 ? 16.251 10.101 -13.717 1.00 87.25 89 LYS A N 1
ATOM 744 C CA . LYS A 1 89 ? 17.647 9.785 -14.075 1.00 87.25 89 LYS A CA 1
ATOM 745 C C . LYS A 1 89 ? 17.737 8.702 -15.154 1.00 87.25 89 LYS A C 1
ATOM 747 O O . LYS A 1 89 ? 18.544 8.813 -16.077 1.00 87.25 89 LYS A O 1
ATOM 752 N N . LEU A 1 90 ? 16.902 7.666 -15.062 1.00 87.12 90 LEU A N 1
ATOM 753 C CA . LEU A 1 90 ? 16.859 6.597 -16.059 1.00 87.12 90 LEU A CA 1
ATOM 754 C C . LEU A 1 90 ? 16.338 7.103 -17.416 1.00 87.12 90 LEU A C 1
ATOM 756 O O . LEU A 1 90 ? 16.862 6.716 -18.462 1.00 87.12 90 LEU A O 1
ATOM 760 N N . ALA A 1 91 ? 15.356 8.007 -17.408 1.00 87.81 91 ALA A N 1
ATOM 761 C CA . ALA A 1 91 ? 14.847 8.666 -18.609 1.00 87.81 91 ALA A CA 1
ATOM 762 C C . ALA A 1 91 ? 15.903 9.578 -19.261 1.00 87.81 91 ALA A C 1
ATOM 764 O O . ALA A 1 91 ? 16.065 9.559 -20.482 1.00 87.81 91 ALA A O 1
ATOM 765 N N . GLU A 1 92 ? 16.678 10.324 -18.469 1.00 89.50 92 GLU A N 1
ATOM 766 C CA . GLU A 1 92 ? 17.812 11.110 -18.970 1.00 89.50 92 GLU A CA 1
ATOM 767 C C . GLU A 1 92 ? 18.886 10.221 -19.613 1.00 89.50 92 GLU A C 1
ATOM 769 O O . GLU A 1 92 ? 19.398 10.536 -20.691 1.00 89.50 92 GLU A O 1
ATOM 774 N N . ALA A 1 93 ? 19.220 9.091 -18.978 1.00 90.12 93 ALA A N 1
ATOM 775 C CA . ALA A 1 93 ? 20.160 8.119 -19.530 1.00 90.12 93 ALA A CA 1
ATOM 776 C C . ALA A 1 93 ? 19.652 7.542 -20.861 1.00 90.12 93 ALA A C 1
ATOM 778 O O . ALA A 1 93 ? 20.409 7.507 -21.832 1.00 90.12 93 ALA A O 1
ATOM 779 N N . LEU A 1 94 ? 18.364 7.184 -20.942 1.00 90.50 94 LEU A N 1
ATOM 780 C CA . LEU A 1 94 ? 17.725 6.741 -22.183 1.00 90.50 94 LEU A CA 1
ATOM 781 C C . LEU A 1 94 ? 17.849 7.805 -23.282 1.00 90.50 94 LEU A C 1
ATOM 783 O O . LEU A 1 94 ? 18.253 7.485 -24.401 1.00 90.50 94 LEU A O 1
ATOM 787 N N . GLY A 1 95 ? 17.572 9.072 -22.957 1.00 90.19 95 GLY A N 1
ATOM 788 C CA . GLY A 1 95 ? 17.691 10.190 -23.895 1.00 90.19 95 GLY A CA 1
ATOM 789 C C . GLY A 1 95 ? 19.093 10.318 -24.499 1.00 90.19 95 GLY A C 1
ATOM 790 O O . GLY A 1 95 ? 19.230 10.528 -25.705 1.00 90.19 95 GLY A O 1
ATOM 791 N N . LYS A 1 96 ? 20.145 10.108 -23.697 1.00 92.12 96 LYS A N 1
ATOM 792 C CA . LYS A 1 96 ? 21.539 10.131 -24.177 1.00 92.12 96 LYS A CA 1
ATOM 793 C C . LYS A 1 96 ? 21.838 9.009 -25.173 1.00 92.12 96 LYS A C 1
ATOM 795 O O . LYS A 1 96 ? 22.535 9.259 -26.158 1.00 92.12 96 LYS A O 1
ATOM 800 N N . VAL A 1 97 ? 21.330 7.794 -24.948 1.00 92.81 97 VAL A N 1
ATOM 801 C CA . VAL A 1 97 ? 21.566 6.679 -25.883 1.00 92.81 97 VAL A CA 1
ATOM 802 C C . VAL A 1 97 ? 20.734 6.836 -27.157 1.00 92.81 97 VAL A C 1
ATOM 804 O O . VAL A 1 97 ? 21.257 6.629 -28.246 1.00 92.81 97 VAL A O 1
ATOM 807 N N . VAL A 1 98 ? 19.484 7.300 -27.054 1.00 92.44 98 VAL A N 1
ATOM 808 C CA . VAL A 1 98 ? 18.632 7.602 -28.222 1.00 92.44 98 VAL A CA 1
ATOM 809 C C . VAL A 1 98 ? 19.254 8.686 -29.106 1.00 92.44 98 VAL A C 1
ATOM 811 O O . VAL A 1 98 ? 19.237 8.578 -30.335 1.00 92.44 98 VAL A O 1
ATOM 814 N N . LEU A 1 99 ? 19.848 9.719 -28.503 1.00 92.56 99 LEU A N 1
ATOM 815 C CA . LEU A 1 99 ? 20.576 10.739 -29.253 1.00 92.56 99 LEU A CA 1
ATOM 816 C C . LEU A 1 99 ? 21.790 10.139 -29.979 1.00 92.56 99 LEU A C 1
ATOM 818 O O . LEU A 1 99 ? 22.000 10.429 -31.156 1.00 92.56 99 LEU A O 1
ATOM 822 N N . ALA A 1 100 ? 22.558 9.275 -29.306 1.00 92.31 100 ALA A N 1
ATOM 823 C CA . ALA A 1 100 ? 23.702 8.593 -29.910 1.00 92.31 100 ALA A CA 1
ATOM 824 C C . ALA A 1 100 ? 23.288 7.693 -31.088 1.00 92.31 100 ALA A C 1
ATOM 826 O O . ALA A 1 100 ? 23.920 7.752 -32.141 1.00 92.31 100 ALA A O 1
ATOM 827 N N . ASP A 1 101 ? 22.196 6.936 -30.946 1.00 93.00 101 ASP A N 1
ATOM 828 C CA . ASP A 1 101 ? 21.618 6.136 -32.031 1.00 93.00 101 ASP A CA 1
ATOM 829 C C . ASP A 1 101 ? 21.229 7.002 -33.226 1.00 93.00 101 ASP A C 1
ATOM 831 O O . ASP A 1 101 ? 21.525 6.651 -34.363 1.00 93.00 101 ASP A O 1
ATOM 835 N N . THR A 1 102 ? 20.575 8.139 -32.974 1.00 91.94 102 THR A N 1
ATOM 836 C CA . THR A 1 102 ? 20.081 9.034 -34.029 1.00 91.94 102 THR A CA 1
ATOM 837 C C . THR A 1 102 ? 21.237 9.623 -34.834 1.00 91.94 102 THR A C 1
ATOM 839 O O . THR A 1 102 ? 21.223 9.581 -36.065 1.00 91.94 102 THR A O 1
ATOM 842 N N . ILE A 1 103 ? 22.263 10.134 -34.145 1.00 90.94 103 ILE A N 1
ATOM 843 C CA . ILE A 1 103 ? 23.462 10.697 -34.780 1.00 90.94 103 ILE A CA 1
ATOM 844 C C . ILE A 1 103 ? 24.187 9.619 -35.589 1.00 90.94 103 ILE A C 1
ATOM 846 O O . ILE A 1 103 ? 24.558 9.847 -36.743 1.00 90.94 103 ILE A O 1
ATOM 850 N N . PHE A 1 104 ? 24.365 8.430 -35.009 1.00 93.31 104 PHE A N 1
ATOM 851 C CA . PHE A 1 104 ? 25.073 7.355 -35.686 1.00 93.31 104 PHE A CA 1
ATOM 852 C C . PHE A 1 104 ? 24.284 6.820 -36.886 1.00 93.31 104 PHE A C 1
ATOM 854 O O . PHE A 1 104 ? 24.846 6.714 -37.970 1.00 93.31 104 PHE A O 1
ATOM 861 N N . ALA A 1 105 ? 22.975 6.586 -36.754 1.00 91.88 105 ALA A N 1
ATOM 862 C CA . ALA A 1 105 ? 22.112 6.154 -37.853 1.00 91.88 105 ALA A CA 1
ATOM 863 C C . ALA A 1 105 ? 22.136 7.131 -39.039 1.00 91.88 105 ALA A C 1
ATOM 865 O O . ALA A 1 105 ? 22.205 6.695 -40.187 1.00 91.88 105 ALA A O 1
ATOM 866 N N . TYR A 1 106 ? 22.155 8.441 -38.773 1.00 90.50 106 TYR A N 1
ATOM 867 C CA . TYR A 1 106 ? 22.302 9.457 -39.816 1.00 90.50 106 TYR A CA 1
ATOM 868 C C . TYR A 1 106 ? 23.655 9.355 -40.549 1.00 90.50 106 TYR A C 1
ATOM 870 O O . TYR A 1 106 ? 23.714 9.438 -41.781 1.00 90.50 106 TYR A O 1
ATOM 878 N N . SER A 1 107 ? 24.744 9.119 -39.809 1.00 90.62 107 SER A N 1
ATOM 879 C CA . SER A 1 107 ? 26.071 8.867 -40.391 1.00 90.62 107 SER A CA 1
ATOM 880 C C . SER A 1 107 ? 26.082 7.599 -41.259 1.00 90.62 107 SER A C 1
ATOM 882 O O . SER A 1 107 ? 26.598 7.619 -42.378 1.00 90.62 107 SER A O 1
ATOM 884 N N . LEU A 1 108 ? 25.440 6.517 -40.795 1.00 92.69 108 LEU A N 1
ATOM 885 C CA . LEU A 1 108 ? 25.301 5.262 -41.543 1.00 92.69 108 LEU A CA 1
ATOM 886 C C . LEU A 1 108 ? 24.519 5.452 -42.851 1.00 92.69 108 LEU A C 1
ATOM 888 O O . LEU A 1 108 ? 24.914 4.909 -43.882 1.00 92.69 108 LEU A O 1
ATOM 892 N N . ASP A 1 109 ? 23.436 6.232 -42.833 1.00 92.12 109 ASP A N 1
ATOM 893 C CA . ASP A 1 109 ? 22.638 6.508 -44.032 1.00 92.12 109 ASP A CA 1
ATOM 894 C C . ASP A 1 109 ? 23.430 7.308 -45.070 1.00 92.12 109 ASP A C 1
ATOM 896 O O . ASP A 1 109 ? 23.416 6.969 -46.256 1.00 92.12 109 ASP A O 1
ATOM 900 N N . THR A 1 110 ? 24.201 8.301 -44.620 1.00 90.69 110 THR A N 1
ATOM 901 C CA . THR A 1 110 ? 25.110 9.068 -45.484 1.00 90.69 110 THR A CA 1
ATOM 902 C C . THR A 1 110 ? 26.149 8.154 -46.145 1.00 90.69 110 THR A C 1
ATOM 904 O O . THR A 1 110 ? 26.368 8.229 -47.358 1.00 90.69 110 THR A O 1
ATOM 907 N N . LEU A 1 111 ? 26.745 7.242 -45.369 1.00 92.12 111 LEU A N 1
ATOM 908 C CA . LEU A 1 111 ? 27.725 6.278 -45.865 1.00 92.12 111 LEU A CA 1
ATOM 909 C C . LEU A 1 111 ? 27.112 5.295 -46.878 1.00 92.12 111 LEU A C 1
ATOM 911 O O . LEU A 1 111 ? 27.682 5.088 -47.949 1.00 92.12 111 LEU A O 1
ATOM 915 N N . ILE A 1 112 ? 25.937 4.722 -46.585 1.00 92.81 112 ILE A N 1
ATOM 916 C CA . ILE A 1 112 ? 25.249 3.777 -47.485 1.00 92.81 112 ILE A CA 1
ATOM 917 C C . ILE A 1 112 ? 24.909 4.433 -48.821 1.00 92.81 112 ILE A C 1
ATOM 919 O O . ILE A 1 112 ? 25.109 3.810 -49.865 1.00 92.81 112 ILE A O 1
ATOM 923 N N . ILE A 1 113 ? 24.391 5.666 -48.807 1.00 92.00 113 ILE A N 1
ATOM 924 C CA . ILE A 1 113 ? 24.065 6.402 -50.036 1.00 92.00 113 ILE A CA 1
ATOM 925 C C . ILE A 1 113 ? 25.334 6.591 -50.872 1.00 92.00 113 ILE A C 1
ATOM 927 O O . ILE A 1 113 ? 25.353 6.210 -52.043 1.00 92.00 113 ILE A O 1
ATOM 931 N N . GLY A 1 114 ? 26.419 7.073 -50.255 1.00 90.81 114 GLY A N 1
ATOM 932 C CA . GLY A 1 114 ? 27.697 7.275 -50.939 1.00 90.81 114 GLY A CA 1
ATOM 933 C C . GLY A 1 114 ? 28.267 5.991 -51.551 1.00 90.81 114 GLY A C 1
ATOM 934 O O . GLY A 1 114 ? 28.653 5.987 -52.720 1.00 90.81 114 GLY A O 1
ATOM 935 N N . LEU A 1 115 ? 28.268 4.887 -50.797 1.00 92.62 115 LEU A N 1
ATOM 936 C CA . LEU A 1 115 ? 28.752 3.586 -51.270 1.00 92.62 115 LEU A CA 1
ATOM 937 C C . LEU A 1 115 ? 27.893 3.020 -52.410 1.00 92.62 115 LEU A C 1
ATOM 939 O O . LEU A 1 115 ? 28.436 2.487 -53.377 1.00 92.62 115 LEU A O 1
ATOM 943 N N . ARG A 1 116 ? 26.562 3.156 -52.338 1.00 92.56 116 ARG A N 1
ATOM 944 C CA . ARG A 1 116 ? 25.648 2.689 -53.394 1.00 92.56 116 ARG A CA 1
ATOM 945 C C . ARG A 1 116 ? 25.813 3.467 -54.694 1.00 92.56 116 ARG A C 1
ATOM 947 O O . ARG A 1 116 ? 25.807 2.853 -55.755 1.00 92.56 116 ARG A O 1
ATOM 954 N N . GLU A 1 117 ? 25.987 4.784 -54.621 1.00 90.81 117 GLU A N 1
ATOM 955 C CA . GLU A 1 117 ? 26.232 5.623 -55.800 1.00 90.81 117 GLU A CA 1
ATOM 956 C C . GLU A 1 117 ? 27.544 5.249 -56.505 1.00 90.81 117 GLU A C 1
ATOM 958 O O . GLU A 1 117 ? 27.580 5.128 -57.733 1.00 90.81 117 GLU A O 1
ATOM 963 N N . ILE A 1 118 ? 28.613 5.011 -55.735 1.00 89.62 118 ILE A N 1
ATOM 964 C CA . ILE A 1 118 ? 29.904 4.569 -56.282 1.00 89.62 118 ILE A CA 1
ATOM 965 C C . ILE A 1 118 ? 29.758 3.183 -56.901 1.00 89.62 118 ILE A C 1
ATOM 967 O O . ILE A 1 118 ? 30.161 2.991 -58.045 1.00 89.62 118 ILE A O 1
ATOM 971 N N . LYS A 1 119 ? 29.136 2.236 -56.187 1.00 88.88 119 LYS A N 1
ATOM 972 C CA . LYS A 1 119 ? 28.903 0.882 -56.698 1.00 88.88 119 LYS A CA 1
ATOM 973 C C . LYS A 1 119 ? 28.133 0.905 -58.016 1.00 88.88 119 LYS A C 1
ATOM 975 O O . LYS A 1 119 ? 28.576 0.296 -58.977 1.00 88.88 119 LYS A O 1
ATOM 980 N N . PHE A 1 120 ? 27.033 1.654 -58.082 1.00 87.88 120 PHE A N 1
ATOM 981 C CA . PHE A 1 120 ? 26.232 1.792 -59.298 1.00 87.88 120 PHE A CA 1
ATOM 982 C C . PHE A 1 120 ? 27.056 2.341 -60.471 1.00 87.88 120 PHE A C 1
ATOM 984 O O . PHE A 1 120 ? 26.951 1.853 -61.595 1.00 87.88 120 PHE A O 1
ATOM 991 N N . THR A 1 121 ? 27.909 3.332 -60.203 1.00 84.88 121 THR A N 1
ATOM 992 C CA . THR A 1 121 ? 28.780 3.914 -61.230 1.00 84.88 121 THR A CA 1
ATOM 993 C C . THR A 1 121 ? 29.842 2.916 -61.702 1.00 84.88 121 THR A C 1
ATOM 995 O O . THR A 1 121 ? 30.083 2.806 -62.902 1.00 84.88 121 THR A O 1
ATOM 998 N N . LEU A 1 122 ? 30.434 2.141 -60.787 1.00 83.44 122 LEU A N 1
ATOM 999 C CA . LEU A 1 122 ? 31.375 1.070 -61.126 1.00 83.44 122 LEU A CA 1
ATOM 1000 C C . LEU A 1 122 ? 30.695 -0.050 -61.923 1.00 83.44 122 LEU A C 1
ATOM 1002 O O . LEU A 1 122 ? 31.235 -0.468 -62.941 1.00 83.44 122 LEU A O 1
ATOM 1006 N N . ASP A 1 123 ? 29.491 -0.478 -61.531 1.00 83.81 123 ASP A N 1
ATOM 1007 C CA . ASP A 1 123 ? 28.700 -1.488 -62.249 1.00 83.81 123 ASP A CA 1
ATOM 1008 C C . ASP A 1 123 ? 28.443 -1.063 -63.705 1.00 83.81 123 ASP A C 1
ATOM 1010 O O . ASP A 1 123 ? 28.556 -1.870 -64.631 1.00 83.81 123 ASP A O 1
ATOM 1014 N N . PHE A 1 124 ? 28.134 0.220 -63.919 1.00 82.38 124 PHE A N 1
ATOM 1015 C CA . PHE A 1 124 ? 27.952 0.792 -65.250 1.00 82.38 124 PHE A CA 1
ATOM 1016 C C . PHE A 1 124 ? 29.253 0.775 -66.071 1.00 82.38 124 PHE A C 1
ATOM 1018 O O . PHE A 1 124 ? 29.248 0.328 -67.216 1.00 82.38 124 PHE A O 1
ATOM 1025 N N . ILE A 1 125 ? 30.377 1.196 -65.484 1.00 77.12 125 ILE A N 1
ATOM 1026 C CA . ILE A 1 125 ? 31.680 1.255 -66.168 1.00 77.12 125 ILE A CA 1
ATOM 1027 C C . ILE A 1 125 ? 32.224 -0.147 -66.487 1.00 77.12 125 ILE A C 1
ATOM 1029 O O . ILE A 1 125 ? 32.720 -0.369 -67.589 1.00 77.12 125 ILE A O 1
ATOM 1033 N N . VAL A 1 126 ? 32.083 -1.117 -65.579 1.00 76.88 126 VAL A N 1
ATOM 1034 C CA . VAL A 1 126 ? 32.454 -2.526 -65.818 1.00 76.88 126 VAL A CA 1
ATOM 1035 C C . VAL A 1 126 ? 31.640 -3.120 -66.965 1.00 76.88 126 VAL A C 1
ATOM 1037 O O . VAL A 1 126 ? 32.175 -3.862 -67.781 1.00 76.88 126 VAL A O 1
ATOM 1040 N N . LYS A 1 127 ? 30.352 -2.776 -67.065 1.00 77.81 127 LYS A N 1
ATOM 1041 C CA . LYS A 1 127 ? 29.484 -3.250 -68.148 1.00 77.81 127 LYS A CA 1
ATOM 1042 C C . LYS A 1 127 ? 29.811 -2.621 -69.509 1.00 77.81 127 LYS A C 1
ATOM 1044 O O . LYS A 1 127 ? 29.610 -3.276 -70.526 1.00 77.81 127 LYS A O 1
ATOM 1049 N N . GLU A 1 128 ? 30.274 -1.371 -69.535 1.00 75.25 128 GLU A N 1
ATOM 1050 C CA . GLU A 1 128 ? 30.639 -0.646 -70.764 1.00 75.25 128 GLU A CA 1
ATOM 1051 C C . GLU A 1 128 ? 32.103 -0.838 -71.204 1.00 75.25 128 GLU A C 1
ATOM 1053 O O . GLU A 1 128 ? 32.470 -0.371 -72.283 1.00 75.25 128 GLU A O 1
ATOM 1058 N N . SER A 1 129 ? 32.958 -1.467 -70.390 1.00 67.38 129 SER A N 1
ATOM 1059 C CA . SER A 1 129 ? 34.398 -1.563 -70.665 1.00 67.38 129 SER A CA 1
ATOM 1060 C C . SER A 1 129 ? 34.797 -2.886 -71.327 1.00 67.38 129 SER A C 1
ATOM 1062 O O . SER A 1 129 ? 34.524 -3.968 -70.819 1.00 67.38 129 SER A O 1
ATOM 1064 N N . ASP A 1 130 ? 35.542 -2.788 -72.433 1.00 68.25 130 ASP A N 1
ATOM 1065 C CA . ASP A 1 130 ? 36.157 -3.921 -73.147 1.00 68.25 130 ASP A CA 1
ATOM 1066 C C . ASP A 1 130 ? 37.565 -4.269 -72.600 1.00 68.25 130 ASP A C 1
ATOM 1068 O O . ASP A 1 130 ? 38.379 -4.874 -73.296 1.00 68.25 130 ASP A O 1
ATOM 1072 N N . TYR A 1 131 ? 37.881 -3.875 -71.356 1.00 68.06 131 TYR A N 1
ATOM 1073 C CA . TYR A 1 131 ? 39.218 -3.994 -70.749 1.00 68.06 131 TYR A CA 1
ATOM 1074 C C . TYR A 1 131 ? 39.307 -5.180 -69.776 1.00 68.06 131 TYR A C 1
ATOM 1076 O O . TYR A 1 131 ? 39.018 -5.015 -68.588 1.00 68.06 131 TYR A O 1
ATOM 1084 N N . PRO A 1 132 ? 39.735 -6.377 -70.224 1.00 67.31 132 PRO A N 1
ATOM 1085 C CA . PRO A 1 132 ? 39.805 -7.564 -69.369 1.00 67.31 132 PRO A CA 1
ATOM 1086 C C . PRO A 1 132 ? 40.801 -7.422 -68.210 1.00 67.31 132 PRO A C 1
ATOM 1088 O O . PRO A 1 132 ? 40.607 -8.044 -67.170 1.00 67.31 132 PRO A O 1
ATOM 1091 N N . GLU A 1 133 ? 41.831 -6.587 -68.362 1.00 66.88 133 GLU A N 1
ATOM 1092 C CA . GLU A 1 133 ? 42.873 -6.359 -67.349 1.00 66.88 133 GLU A CA 1
ATOM 1093 C C . GLU A 1 133 ? 42.340 -5.607 -66.119 1.00 66.88 133 GLU A C 1
ATOM 1095 O O . GLU A 1 133 ? 42.670 -5.960 -64.992 1.00 66.88 133 GLU A O 1
ATOM 1100 N N . LEU A 1 134 ? 41.447 -4.632 -66.321 1.00 70.25 134 LEU A N 1
ATOM 1101 C CA . LEU A 1 134 ? 40.858 -3.829 -65.239 1.00 70.25 134 LEU A CA 1
ATOM 1102 C C . LEU A 1 134 ? 39.619 -4.484 -64.613 1.00 70.25 134 LEU A C 1
ATOM 1104 O O . LEU A 1 134 ? 39.174 -4.100 -63.533 1.00 70.25 134 LEU A O 1
ATOM 1108 N N . LYS A 1 135 ? 39.054 -5.492 -65.283 1.00 74.44 135 LYS A N 1
ATOM 1109 C CA . LYS A 1 135 ? 37.836 -6.175 -64.843 1.00 74.44 135 LYS A CA 1
ATOM 1110 C C . LYS A 1 135 ? 37.998 -6.819 -63.464 1.00 74.44 135 LYS A C 1
ATOM 1112 O O . LYS A 1 135 ? 37.124 -6.652 -62.619 1.00 74.44 135 LYS A O 1
ATOM 1117 N N . ASN A 1 136 ? 39.121 -7.496 -63.222 1.00 79.12 136 ASN A N 1
ATOM 1118 C CA . ASN A 1 136 ? 39.392 -8.136 -61.931 1.00 79.12 136 ASN A CA 1
ATOM 1119 C C . ASN A 1 136 ? 39.489 -7.103 -60.795 1.00 79.12 136 ASN A C 1
ATOM 1121 O O . ASN A 1 136 ? 38.896 -7.302 -59.737 1.00 79.12 136 ASN A O 1
ATOM 1125 N N . GLU A 1 137 ? 40.172 -5.979 -61.026 1.00 78.88 137 GLU A N 1
ATOM 1126 C CA . GLU A 1 137 ? 40.328 -4.908 -60.031 1.00 78.88 137 GLU A CA 1
ATOM 1127 C C . GLU A 1 137 ? 38.982 -4.253 -59.682 1.00 78.88 137 GLU A C 1
ATOM 1129 O O . GLU A 1 137 ? 38.688 -3.995 -58.510 1.00 78.88 137 GLU A O 1
ATOM 1134 N N . PHE A 1 138 ? 38.115 -4.029 -60.677 1.00 80.38 138 PHE A N 1
ATOM 1135 C CA . PHE A 1 138 ? 36.775 -3.501 -60.423 1.00 80.38 138 PHE A CA 1
ATOM 1136 C C . PHE A 1 138 ? 35.871 -4.500 -59.703 1.00 80.38 138 PHE A C 1
ATOM 1138 O O . PHE A 1 138 ? 35.120 -4.098 -58.816 1.00 80.38 138 PHE A O 1
ATOM 1145 N N . GLU A 1 139 ? 35.956 -5.790 -60.032 1.00 82.50 139 GLU A N 1
ATOM 1146 C CA . GLU A 1 139 ? 35.211 -6.835 -59.326 1.00 82.50 139 GLU A CA 1
ATOM 1147 C C . GLU A 1 139 ? 35.633 -6.937 -57.850 1.00 82.50 139 GLU A C 1
ATOM 1149 O O . GLU A 1 139 ? 34.783 -7.099 -56.968 1.00 82.50 139 GLU A O 1
ATOM 1154 N N . GLU A 1 140 ? 36.926 -6.803 -57.544 1.00 85.19 140 GLU A N 1
ATOM 1155 C CA . GLU A 1 140 ? 37.420 -6.735 -56.163 1.00 85.19 140 GLU A CA 1
ATOM 1156 C C . GLU A 1 140 ? 36.913 -5.485 -55.434 1.00 85.19 140 GLU A C 1
ATOM 1158 O O . GLU A 1 140 ? 36.440 -5.575 -54.296 1.00 85.19 140 GLU A O 1
ATOM 1163 N N . MET A 1 141 ? 36.914 -4.330 -56.104 1.00 85.69 141 MET A N 1
ATOM 1164 C CA . MET A 1 141 ? 36.388 -3.084 -55.547 1.00 85.69 141 MET A CA 1
ATOM 1165 C C . MET A 1 141 ? 34.878 -3.155 -55.284 1.00 85.69 141 MET A C 1
ATOM 1167 O O . MET A 1 141 ? 34.412 -2.731 -54.226 1.00 85.69 141 MET A O 1
ATOM 1171 N N . GLN A 1 142 ? 34.104 -3.747 -56.197 1.00 86.75 142 GLN A N 1
ATOM 1172 C CA . GLN A 1 142 ? 32.671 -3.994 -56.018 1.00 86.75 142 GLN A CA 1
ATOM 1173 C C . GLN A 1 142 ? 32.401 -4.906 -54.817 1.00 86.75 142 GLN A C 1
ATOM 1175 O O . GLN A 1 142 ? 31.487 -4.631 -54.035 1.00 86.75 142 GLN A O 1
ATOM 1180 N N . LYS A 1 143 ? 33.201 -5.968 -54.638 1.00 88.75 143 LYS A N 1
ATOM 1181 C CA . LYS A 1 143 ? 33.111 -6.859 -53.469 1.00 88.75 143 LYS A CA 1
ATOM 1182 C C . LYS A 1 143 ? 33.430 -6.118 -52.169 1.00 88.75 143 LYS A C 1
ATOM 1184 O O . LYS A 1 143 ? 32.703 -6.288 -51.191 1.00 88.75 143 LYS A O 1
ATOM 1189 N N . ALA A 1 144 ? 34.462 -5.274 -52.157 1.00 89.38 144 ALA A N 1
ATOM 1190 C CA . ALA A 1 144 ? 34.816 -4.464 -50.991 1.00 89.38 144 ALA A CA 1
ATOM 1191 C C . ALA A 1 144 ? 33.696 -3.476 -50.624 1.00 89.38 144 ALA A C 1
ATOM 1193 O O . ALA A 1 144 ? 33.256 -3.440 -49.474 1.00 89.38 144 ALA A O 1
ATOM 1194 N N . ILE A 1 145 ? 33.159 -2.754 -51.614 1.00 91.25 145 ILE A N 1
ATOM 1195 C CA . ILE A 1 145 ? 32.035 -1.831 -51.415 1.00 91.25 145 ILE A CA 1
ATOM 1196 C C . ILE A 1 145 ? 30.799 -2.568 -50.899 1.00 91.25 145 ILE A C 1
ATOM 1198 O O . ILE A 1 145 ? 30.150 -2.091 -49.970 1.00 91.25 145 ILE A O 1
ATOM 1202 N N . GLN A 1 146 ? 30.481 -3.739 -51.458 1.00 92.62 146 GLN A N 1
ATOM 1203 C CA . GLN A 1 146 ? 29.362 -4.543 -50.973 1.00 92.62 146 GLN A CA 1
ATOM 1204 C C . GLN A 1 146 ? 29.564 -4.975 -49.515 1.00 92.62 146 GLN A C 1
ATOM 1206 O O . GLN A 1 146 ? 28.654 -4.811 -48.710 1.00 92.62 146 GLN A O 1
ATOM 1211 N N . SER A 1 147 ? 30.764 -5.438 -49.156 1.00 91.94 147 SER A N 1
ATOM 1212 C CA . SER A 1 147 ? 31.107 -5.794 -47.774 1.00 91.94 147 SER A CA 1
ATOM 1213 C C . SER A 1 147 ? 30.912 -4.618 -46.808 1.00 91.94 147 SER A C 1
ATOM 1215 O O . SER A 1 147 ? 30.367 -4.787 -45.717 1.00 91.94 147 SER A O 1
ATOM 1217 N N . TRP A 1 148 ? 31.289 -3.400 -47.207 1.00 92.25 148 TRP A N 1
ATOM 1218 C CA . TRP A 1 148 ? 31.045 -2.203 -46.400 1.00 92.25 148 TRP A CA 1
ATOM 1219 C C . TRP A 1 148 ? 29.561 -1.867 -46.279 1.00 92.25 148 TRP A C 1
ATOM 1221 O O . TRP A 1 148 ? 29.111 -1.598 -45.169 1.00 92.25 148 TRP A O 1
ATOM 1231 N N . ILE A 1 149 ? 28.789 -1.955 -47.368 1.00 93.31 149 ILE A N 1
ATOM 1232 C CA . ILE A 1 149 ? 27.328 -1.782 -47.331 1.00 93.31 149 ILE A CA 1
ATOM 1233 C C . ILE A 1 149 ? 26.696 -2.770 -46.341 1.00 93.31 149 ILE A C 1
ATOM 1235 O O . ILE A 1 149 ? 25.855 -2.367 -45.536 1.00 93.31 149 ILE A O 1
ATOM 1239 N N . ASP A 1 150 ? 27.121 -4.034 -46.362 1.00 92.88 150 ASP A N 1
ATOM 1240 C CA . ASP A 1 150 ? 26.601 -5.076 -45.474 1.00 92.88 150 ASP A CA 1
ATOM 1241 C C . ASP A 1 150 ? 26.959 -4.795 -44.003 1.00 92.88 150 ASP A C 1
ATOM 1243 O O . ASP A 1 150 ? 26.095 -4.894 -43.128 1.00 92.88 150 ASP A O 1
ATOM 1247 N N . LYS A 1 151 ? 28.192 -4.346 -43.718 1.00 90.75 151 LYS A N 1
ATOM 1248 C CA . LYS A 1 151 ? 28.602 -3.899 -42.371 1.00 90.75 151 LYS A CA 1
ATOM 1249 C C . LYS A 1 151 ? 27.771 -2.713 -41.878 1.00 90.75 151 LYS A C 1
ATOM 1251 O O . LYS A 1 151 ? 27.328 -2.702 -40.730 1.00 90.75 151 LYS A O 1
ATOM 1256 N N . THR A 1 152 ? 27.530 -1.720 -42.732 1.00 91.88 152 THR A N 1
ATOM 1257 C CA . THR A 1 152 ? 26.718 -0.548 -42.377 1.00 91.88 152 THR A CA 1
ATOM 1258 C C . THR A 1 152 ? 25.252 -0.934 -42.143 1.00 91.88 152 THR A C 1
ATOM 1260 O O . THR A 1 152 ? 24.625 -0.450 -41.199 1.00 91.88 152 THR A O 1
ATOM 1263 N N . ALA A 1 153 ? 24.710 -1.859 -42.942 1.00 91.25 153 ALA A N 1
ATOM 1264 C CA . ALA A 1 153 ? 23.367 -2.402 -42.750 1.00 91.25 153 ALA A CA 1
ATOM 1265 C C . ALA A 1 153 ? 23.239 -3.193 -41.436 1.00 91.25 153 ALA A C 1
ATOM 1267 O O . ALA A 1 153 ? 22.247 -3.030 -40.725 1.00 91.25 153 ALA A O 1
ATOM 1268 N N . TYR A 1 154 ? 24.251 -3.989 -41.078 1.00 93.31 154 TYR A N 1
ATOM 1269 C CA . TYR A 1 154 ? 24.312 -4.690 -39.794 1.00 93.31 154 TYR A CA 1
ATOM 1270 C C . TYR A 1 154 ? 24.281 -3.717 -38.607 1.00 93.31 154 TYR A C 1
ATOM 1272 O O . TYR A 1 154 ? 23.465 -3.879 -37.699 1.00 93.31 154 TYR A O 1
ATOM 1280 N N . ALA A 1 155 ? 25.099 -2.659 -38.642 1.00 93.19 155 ALA A N 1
ATOM 1281 C CA . ALA A 1 155 ? 25.101 -1.633 -37.600 1.00 93.19 155 ALA A CA 1
ATOM 1282 C C . ALA A 1 155 ? 23.724 -0.955 -37.456 1.00 93.19 155 ALA A C 1
ATOM 1284 O O . ALA A 1 155 ? 23.245 -0.736 -36.344 1.00 93.19 155 ALA A O 1
ATOM 1285 N N . LYS A 1 156 ? 23.029 -0.696 -38.572 1.00 92.56 156 LYS A N 1
ATOM 1286 C CA . LYS A 1 156 ? 21.666 -0.142 -38.556 1.00 92.56 156 LYS A CA 1
ATOM 1287 C C . LYS A 1 156 ? 20.647 -1.115 -37.952 1.00 92.56 156 LYS A C 1
ATOM 1289 O O . LYS A 1 156 ? 19.794 -0.701 -37.167 1.00 92.56 156 LYS A O 1
ATOM 1294 N N . ALA A 1 157 ? 20.739 -2.401 -38.286 1.00 93.50 157 ALA A N 1
ATOM 1295 C CA . ALA A 1 157 ? 19.884 -3.436 -37.709 1.00 93.50 157 ALA A CA 1
ATOM 1296 C C . ALA A 1 157 ? 20.088 -3.561 -36.189 1.00 93.50 157 ALA A C 1
ATOM 1298 O O . ALA A 1 157 ? 19.108 -3.677 -35.452 1.00 93.50 157 ALA A O 1
ATOM 1299 N N . PHE A 1 158 ? 21.335 -3.455 -35.716 1.00 94.56 158 PHE A N 1
ATOM 1300 C CA . PHE A 1 158 ? 21.647 -3.419 -34.288 1.00 94.56 158 PHE A CA 1
ATOM 1301 C C . PHE A 1 158 ? 20.937 -2.259 -33.575 1.00 94.56 158 PHE A C 1
ATOM 1303 O O . PHE A 1 158 ? 20.283 -2.496 -32.563 1.00 94.56 158 PHE A O 1
ATOM 1310 N N . ILE A 1 159 ? 20.997 -1.034 -34.117 1.00 93.12 159 ILE A N 1
ATOM 1311 C CA . ILE A 1 159 ? 20.326 0.143 -33.529 1.00 93.12 159 ILE A CA 1
ATOM 1312 C C . ILE A 1 159 ? 18.824 -0.105 -33.364 1.00 93.12 159 ILE A C 1
ATOM 1314 O O . ILE A 1 159 ? 18.261 0.168 -32.304 1.00 93.12 159 ILE A O 1
ATOM 1318 N N . LEU A 1 160 ? 18.169 -0.637 -34.400 1.00 91.50 160 LEU A N 1
ATOM 1319 C CA . LEU A 1 160 ? 16.729 -0.906 -34.376 1.00 91.50 160 LEU A CA 1
ATOM 1320 C C . LEU A 1 160 ? 16.357 -1.937 -33.306 1.00 91.50 160 LEU A C 1
ATOM 1322 O O . LEU A 1 160 ? 15.425 -1.714 -32.529 1.00 91.50 160 LEU A O 1
ATOM 1326 N N . GLU A 1 161 ? 17.095 -3.045 -33.244 1.00 93.38 161 GLU A N 1
ATOM 1327 C CA . GLU A 1 161 ? 16.837 -4.109 -32.274 1.00 93.38 161 GLU A CA 1
ATOM 1328 C C . GLU A 1 161 ? 17.123 -3.648 -30.843 1.00 93.38 161 GLU A C 1
ATOM 1330 O O . GLU A 1 161 ? 16.327 -3.873 -29.930 1.00 93.38 161 GLU A O 1
ATOM 1335 N N . ALA A 1 162 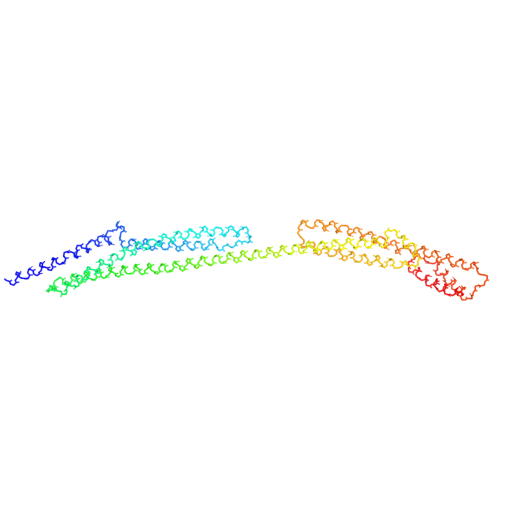? 18.234 -2.947 -30.640 1.00 91.00 162 ALA A N 1
ATOM 1336 C CA . ALA A 1 162 ? 18.605 -2.441 -29.334 1.00 91.00 162 ALA A CA 1
ATOM 1337 C C . ALA A 1 162 ? 17.621 -1.360 -28.852 1.00 91.00 162 ALA A C 1
ATOM 1339 O O . ALA A 1 162 ? 17.203 -1.383 -27.694 1.00 91.00 162 ALA A O 1
ATOM 1340 N N . ASN A 1 163 ? 17.133 -0.491 -29.746 1.00 89.75 163 ASN A N 1
ATOM 1341 C CA . ASN A 1 163 ? 16.071 0.458 -29.424 1.00 89.75 163 ASN A CA 1
ATOM 1342 C C . ASN A 1 163 ? 14.782 -0.246 -28.980 1.00 89.75 163 ASN A C 1
ATOM 1344 O O . ASN A 1 163 ? 14.239 0.072 -27.921 1.00 89.75 163 ASN A O 1
ATOM 1348 N N . ARG A 1 164 ? 14.337 -1.259 -29.734 1.00 89.88 164 ARG A N 1
ATOM 1349 C CA . ARG A 1 164 ? 13.163 -2.066 -29.376 1.00 89.88 164 ARG A CA 1
ATOM 1350 C C . ARG A 1 164 ? 13.315 -2.700 -27.992 1.00 89.88 164 ARG A C 1
ATOM 1352 O O . ARG A 1 164 ? 12.393 -2.609 -27.180 1.00 89.88 164 ARG A O 1
ATOM 1359 N N . LYS A 1 165 ? 14.469 -3.319 -27.714 1.00 91.00 165 LYS A N 1
ATOM 1360 C CA . LYS A 1 165 ? 14.760 -3.936 -26.411 1.00 91.00 165 LYS A CA 1
ATOM 1361 C C . LYS A 1 165 ? 14.716 -2.914 -25.280 1.00 91.00 165 LYS A C 1
ATOM 1363 O O . LYS A 1 165 ? 14.031 -3.151 -24.291 1.00 91.00 165 LYS A O 1
ATOM 1368 N N . ARG A 1 166 ? 15.381 -1.766 -25.426 1.00 90.56 166 ARG A N 1
ATOM 1369 C CA . ARG A 1 166 ? 15.384 -0.718 -24.392 1.00 90.56 166 ARG A CA 1
ATOM 1370 C C . ARG A 1 166 ? 13.989 -0.180 -24.107 1.00 90.56 166 ARG A C 1
ATOM 1372 O O . ARG A 1 166 ? 13.627 -0.086 -22.942 1.00 90.56 166 ARG A O 1
ATOM 1379 N N . SER A 1 167 ? 13.198 0.142 -25.135 1.00 85.12 167 SER A N 1
ATOM 1380 C CA . SER A 1 167 ? 11.831 0.642 -24.937 1.00 85.12 167 SER A CA 1
ATOM 1381 C C . SER A 1 167 ? 10.958 -0.371 -24.198 1.00 85.12 167 SER A C 1
ATOM 1383 O O . SER A 1 167 ? 10.213 0.009 -23.297 1.00 85.12 167 SER A O 1
ATOM 1385 N N . LEU A 1 168 ? 11.081 -1.658 -24.543 1.00 87.62 168 LEU A N 1
ATOM 1386 C CA . LEU A 1 168 ? 10.352 -2.730 -23.872 1.00 87.62 168 LEU A CA 1
ATOM 1387 C C . LEU A 1 168 ? 10.764 -2.854 -22.401 1.00 87.62 168 LEU A C 1
ATOM 1389 O O . LEU A 1 168 ? 9.905 -2.858 -21.523 1.00 87.62 168 LEU A O 1
ATOM 1393 N N . VAL A 1 169 ? 12.067 -2.944 -22.130 1.00 87.00 169 VAL A N 1
ATOM 1394 C CA . VAL A 1 169 ? 12.579 -3.123 -20.767 1.00 87.00 169 VAL A CA 1
ATOM 1395 C C . VAL A 1 169 ? 12.251 -1.905 -19.902 1.00 87.00 169 VAL A C 1
ATOM 1397 O O . VAL A 1 169 ? 11.733 -2.077 -18.803 1.00 87.00 169 VAL A O 1
ATOM 1400 N N . PHE A 1 170 ? 12.472 -0.687 -20.403 1.00 84.69 170 PHE A N 1
ATOM 1401 C CA . PHE A 1 170 ? 12.153 0.546 -19.680 1.00 84.69 170 PHE A CA 1
ATOM 1402 C C . PHE A 1 170 ? 10.665 0.627 -19.315 1.00 84.69 170 PHE A C 1
ATOM 1404 O O . PHE A 1 170 ? 10.333 0.923 -18.168 1.00 84.69 170 PHE A O 1
ATOM 1411 N N . GLY A 1 171 ? 9.773 0.309 -20.263 1.00 83.31 171 GLY A N 1
ATOM 1412 C CA . GLY A 1 171 ? 8.331 0.275 -20.015 1.00 83.31 171 GLY A CA 1
ATOM 1413 C C . GLY A 1 171 ? 7.945 -0.753 -18.950 1.00 83.31 171 GLY A C 1
ATOM 1414 O O . GLY A 1 171 ? 7.272 -0.408 -17.984 1.00 83.31 171 GLY A O 1
ATOM 1415 N N . ILE A 1 172 ? 8.437 -1.993 -19.073 1.00 85.25 172 ILE A N 1
ATOM 1416 C CA . ILE A 1 172 ? 8.155 -3.066 -18.104 1.00 85.25 172 ILE A CA 1
ATOM 1417 C C . ILE A 1 172 ? 8.628 -2.687 -16.700 1.00 85.25 172 ILE A C 1
ATOM 1419 O O . ILE A 1 172 ? 7.895 -2.894 -15.736 1.00 85.25 172 ILE A O 1
ATOM 1423 N N . VAL A 1 173 ? 9.852 -2.172 -16.578 1.00 84.62 173 VAL A N 1
ATOM 1424 C CA . VAL A 1 173 ? 10.463 -1.842 -15.285 1.00 84.62 173 VAL A CA 1
ATOM 1425 C C . VAL A 1 173 ? 9.704 -0.712 -14.599 1.00 84.62 173 VAL A C 1
ATOM 1427 O O . VAL A 1 173 ? 9.349 -0.852 -13.430 1.00 84.62 173 VAL A O 1
ATOM 1430 N N . ARG A 1 174 ? 9.396 0.367 -15.329 1.00 83.00 174 ARG A N 1
ATOM 1431 C CA . ARG A 1 174 ? 8.618 1.489 -14.797 1.00 83.00 174 ARG A CA 1
ATOM 1432 C C . ARG A 1 174 ? 7.236 1.032 -14.333 1.00 83.00 174 ARG A C 1
ATOM 1434 O O . ARG A 1 174 ? 6.892 1.217 -13.171 1.00 83.00 174 ARG A O 1
ATOM 1441 N N . ASP A 1 175 ? 6.480 0.388 -15.221 1.00 83.31 175 ASP A N 1
ATOM 1442 C CA . ASP A 1 175 ? 5.079 0.059 -14.958 1.00 83.31 175 ASP A CA 1
ATOM 1443 C C . ASP A 1 175 ? 4.943 -0.980 -13.828 1.00 83.31 175 ASP A C 1
ATOM 1445 O O . ASP A 1 175 ? 4.048 -0.869 -12.992 1.00 83.31 175 ASP A O 1
ATOM 1449 N N . LYS A 1 176 ? 5.844 -1.974 -13.750 1.00 83.56 176 LYS A N 1
ATOM 1450 C CA . LYS A 1 176 ? 5.799 -2.985 -12.680 1.00 83.56 176 LYS A CA 1
ATOM 1451 C C . LYS A 1 176 ? 6.181 -2.430 -11.312 1.00 83.56 176 LYS A C 1
ATOM 1453 O O . LYS A 1 176 ? 5.526 -2.790 -10.337 1.00 83.56 176 LYS A O 1
ATOM 1458 N N . LEU A 1 177 ? 7.224 -1.602 -11.222 1.00 81.56 177 LEU A N 1
ATOM 1459 C CA . LEU A 1 177 ? 7.649 -1.033 -9.939 1.00 81.56 177 LEU A CA 1
ATOM 1460 C C . LEU A 1 177 ? 6.628 -0.022 -9.408 1.00 81.56 177 LEU A C 1
ATOM 1462 O O . LEU A 1 177 ? 6.318 -0.057 -8.217 1.00 81.56 177 LEU A O 1
ATOM 1466 N N . ASP A 1 178 ? 6.046 0.802 -10.286 1.00 81.38 178 ASP A N 1
ATOM 1467 C CA . ASP A 1 178 ? 4.968 1.724 -9.909 1.00 81.38 178 ASP A CA 1
ATOM 1468 C C . ASP A 1 178 ? 3.747 0.962 -9.376 1.00 81.38 178 ASP A C 1
ATOM 1470 O O . ASP A 1 178 ? 3.250 1.270 -8.291 1.00 81.38 178 ASP A O 1
ATOM 1474 N N . LEU A 1 179 ? 3.287 -0.068 -10.098 1.00 83.62 179 LEU A N 1
ATOM 1475 C CA . LEU A 1 179 ? 2.149 -0.890 -9.671 1.00 83.62 179 LEU A CA 1
ATOM 1476 C C . LEU A 1 179 ? 2.416 -1.609 -8.343 1.00 83.62 179 LEU A C 1
ATOM 1478 O O . LEU A 1 179 ? 1.528 -1.662 -7.491 1.00 83.62 179 LEU A O 1
ATOM 1482 N N . HIS A 1 180 ? 3.624 -2.146 -8.155 1.00 83.62 180 HIS A N 1
ATOM 1483 C CA . HIS A 1 180 ? 4.011 -2.834 -6.922 1.00 83.62 180 HIS A CA 1
ATOM 1484 C C . HIS A 1 180 ? 3.946 -1.899 -5.709 1.00 83.62 180 HIS A C 1
ATOM 1486 O O . HIS A 1 180 ? 3.251 -2.193 -4.736 1.00 83.62 180 HIS A O 1
ATOM 1492 N N . LEU A 1 181 ? 4.587 -0.729 -5.787 1.00 80.31 181 LEU A N 1
ATOM 1493 C CA . LEU A 1 181 ? 4.611 0.229 -4.677 1.00 80.31 181 LEU A CA 1
ATOM 1494 C C . LEU A 1 181 ? 3.235 0.847 -4.401 1.00 80.31 181 LEU A C 1
ATOM 1496 O O . LEU A 1 181 ? 2.882 1.048 -3.239 1.00 80.31 181 LEU A O 1
ATOM 1500 N N . GLN A 1 182 ? 2.425 1.102 -5.433 1.00 81.44 182 GLN A N 1
ATOM 1501 C CA . GLN A 1 182 ? 1.042 1.557 -5.252 1.00 81.44 182 GLN A CA 1
ATOM 1502 C C . GLN A 1 182 ? 0.170 0.500 -4.565 1.00 81.44 182 GLN A C 1
ATOM 1504 O O . GLN A 1 182 ? -0.611 0.836 -3.673 1.00 81.44 182 GLN A O 1
ATOM 1509 N N . SER A 1 183 ? 0.313 -0.772 -4.949 1.00 85.44 183 SER A N 1
ATOM 1510 C CA . SER A 1 183 ? -0.401 -1.887 -4.321 1.00 85.44 183 SER A CA 1
ATOM 1511 C C . SER A 1 183 ? -0.038 -2.018 -2.842 1.00 85.44 183 SER A C 1
ATOM 1513 O O . SER A 1 183 ? -0.920 -2.129 -1.990 1.00 85.44 183 SER A O 1
ATOM 1515 N N . GLU A 1 184 ? 1.251 -1.941 -2.513 1.00 84.06 184 GLU A N 1
ATOM 1516 C CA . GLU A 1 184 ? 1.719 -2.005 -1.126 1.00 84.06 184 GLU A CA 1
ATOM 1517 C C . GLU A 1 184 ? 1.272 -0.791 -0.307 1.00 84.06 184 GLU A C 1
ATOM 1519 O O . GLU A 1 184 ? 0.784 -0.951 0.813 1.00 84.06 184 GLU A O 1
ATOM 1524 N N . PHE A 1 185 ? 1.314 0.413 -0.884 1.00 82.38 185 PHE A N 1
ATOM 1525 C CA . PHE A 1 185 ? 0.771 1.612 -0.247 1.00 82.38 185 PHE A CA 1
ATOM 1526 C C . PHE A 1 185 ? -0.724 1.474 0.059 1.00 82.38 185 PHE A C 1
ATOM 1528 O O . PHE A 1 185 ? -1.164 1.799 1.166 1.00 82.38 185 PHE A O 1
ATOM 1535 N N . ALA A 1 186 ? -1.511 0.970 -0.895 1.00 83.31 186 ALA A N 1
ATOM 1536 C CA . ALA A 1 186 ? -2.939 0.739 -0.709 1.00 83.31 186 ALA A CA 1
ATOM 1537 C C . ALA A 1 186 ? -3.204 -0.316 0.374 1.00 83.31 186 ALA A C 1
ATOM 1539 O O . ALA A 1 186 ? -4.056 -0.107 1.238 1.00 83.31 186 ALA A O 1
ATOM 1540 N N . ARG A 1 187 ? -2.437 -1.413 0.378 1.00 88.75 187 ARG A N 1
ATOM 1541 C CA . ARG A 1 187 ? -2.538 -2.490 1.371 1.00 88.75 187 ARG A CA 1
ATOM 1542 C C . ARG A 1 187 ? -2.242 -1.992 2.786 1.00 88.75 187 ARG A C 1
ATOM 1544 O O . ARG A 1 187 ? -3.049 -2.207 3.688 1.00 88.75 187 ARG A O 1
ATOM 1551 N N . VAL A 1 188 ? -1.109 -1.315 2.987 1.00 86.75 188 VAL A N 1
ATOM 1552 C CA . VAL A 1 188 ? -0.697 -0.808 4.307 1.00 86.75 188 VAL A CA 1
ATOM 1553 C C . VAL A 1 188 ? -1.646 0.293 4.789 1.00 86.75 188 VAL A C 1
ATOM 1555 O O . VAL A 1 188 ? -2.025 0.310 5.961 1.00 86.75 188 VAL A O 1
ATOM 1558 N N . SER A 1 189 ? -2.090 1.179 3.891 1.00 83.75 189 SER A N 1
ATOM 1559 C CA . SER A 1 189 ? -3.080 2.214 4.222 1.00 83.75 189 SER A CA 1
ATOM 1560 C C . SER A 1 189 ? -4.424 1.605 4.625 1.00 83.75 189 SER A C 1
ATOM 1562 O O . SER A 1 189 ? -5.008 2.024 5.623 1.00 83.75 189 SER A O 1
ATOM 1564 N N . GLY A 1 190 ? -4.889 0.591 3.889 1.00 85.94 190 GLY A N 1
ATOM 1565 C CA . GLY A 1 190 ? -6.109 -0.153 4.199 1.00 85.94 190 GLY A CA 1
ATOM 1566 C C . GLY A 1 190 ? -6.049 -0.821 5.571 1.00 85.94 190 GLY A C 1
ATOM 1567 O O . GLY A 1 190 ? -6.968 -0.649 6.367 1.00 85.94 190 GLY A O 1
ATOM 1568 N N . GLN A 1 191 ? -4.937 -1.494 5.888 1.00 87.38 191 GLN A N 1
ATOM 1569 C CA . GLN A 1 191 ? -4.740 -2.102 7.207 1.00 87.38 191 GLN A CA 1
ATOM 1570 C C . GLN A 1 191 ? -4.788 -1.055 8.324 1.00 87.38 191 GLN A C 1
ATOM 1572 O O . GLN A 1 191 ? -5.493 -1.238 9.309 1.00 87.38 191 GLN A O 1
ATOM 1577 N N . LYS A 1 192 ? -4.099 0.081 8.154 1.00 86.19 192 LYS A N 1
ATOM 1578 C CA . LYS A 1 192 ? -4.083 1.146 9.166 1.00 86.19 192 LYS A CA 1
ATOM 1579 C C . LYS A 1 192 ? -5.462 1.775 9.383 1.00 86.19 192 LYS A C 1
ATOM 1581 O O . LYS A 1 192 ? -5.782 2.159 10.505 1.00 86.19 192 LYS A O 1
ATOM 1586 N N . LEU A 1 193 ? -6.275 1.896 8.331 1.00 87.00 193 LEU A N 1
ATOM 1587 C CA . LEU A 1 193 ? -7.659 2.362 8.445 1.00 87.00 193 LEU A CA 1
ATOM 1588 C C . LEU A 1 193 ? -8.536 1.361 9.203 1.00 87.00 193 LEU A C 1
ATOM 1590 O O . LEU A 1 193 ? -9.320 1.786 10.050 1.00 87.00 193 LEU A O 1
ATOM 1594 N N . GLU A 1 194 ? -8.388 0.061 8.945 1.00 88.00 194 GLU A N 1
ATOM 1595 C CA . GLU A 1 194 ? -9.133 -0.970 9.678 1.00 88.00 194 GLU A CA 1
ATOM 1596 C C . GLU A 1 194 ? -8.707 -1.025 11.153 1.00 88.00 194 GLU A C 1
ATOM 1598 O O . GLU A 1 194 ? -9.562 -1.085 12.035 1.00 88.00 194 GLU A O 1
ATOM 1603 N N . ASP A 1 195 ? -7.409 -0.884 11.443 1.00 87.00 195 ASP A N 1
ATOM 1604 C CA . ASP A 1 195 ? -6.899 -0.796 12.816 1.00 87.00 195 ASP A CA 1
ATOM 1605 C C . ASP A 1 195 ? -7.472 0.432 13.549 1.00 87.00 195 ASP A C 1
ATOM 1607 O O . ASP A 1 195 ? -7.901 0.334 14.700 1.00 87.00 195 ASP A O 1
ATOM 1611 N N . LEU A 1 196 ? -7.517 1.598 12.889 1.00 86.25 196 LEU A N 1
ATOM 1612 C CA . LEU A 1 196 ? -8.115 2.817 13.449 1.00 86.25 196 LEU A CA 1
ATOM 1613 C C . LEU A 1 196 ? -9.617 2.663 13.689 1.00 86.25 196 LEU A C 1
ATOM 1615 O O . LEU A 1 196 ? -10.116 3.103 14.723 1.00 86.25 196 LEU A O 1
ATOM 1619 N N . LYS A 1 197 ? -10.335 2.030 12.761 1.00 88.06 197 LYS A N 1
ATOM 1620 C CA . LYS A 1 197 ? -11.755 1.718 12.926 1.00 88.06 197 LYS A CA 1
ATOM 1621 C C . LYS A 1 197 ? -11.975 0.806 14.133 1.00 88.06 197 LYS A C 1
ATOM 1623 O O . LYS A 1 197 ? -12.784 1.147 14.987 1.00 88.06 197 LYS A O 1
ATOM 1628 N N . GLY A 1 198 ? -11.192 -0.266 14.270 1.00 87.62 198 GLY A N 1
ATOM 1629 C CA . GLY A 1 198 ? -11.249 -1.147 15.440 1.00 87.62 198 GLY A CA 1
ATOM 1630 C C . GLY A 1 198 ? -10.977 -0.412 16.759 1.00 87.62 198 GLY A C 1
ATOM 1631 O O . GLY A 1 198 ? -11.653 -0.658 17.756 1.00 87.62 198 GLY A O 1
ATOM 1632 N N . GLN A 1 199 ? -10.046 0.548 16.766 1.00 87.00 199 GLN A N 1
ATOM 1633 C CA . GLN A 1 199 ? -9.794 1.404 17.932 1.00 87.00 199 GLN A CA 1
ATOM 1634 C C . GLN A 1 199 ? -10.974 2.334 18.253 1.00 87.00 199 GLN A C 1
ATOM 1636 O O . GLN A 1 199 ? -11.297 2.515 19.427 1.00 87.00 199 GLN A O 1
ATOM 1641 N N . ILE A 1 200 ? -11.620 2.920 17.241 1.00 87.31 200 ILE A N 1
ATOM 1642 C CA . ILE A 1 200 ? -12.813 3.763 17.422 1.00 87.31 200 ILE A CA 1
ATOM 1643 C C . ILE A 1 200 ? -13.972 2.932 17.974 1.00 87.31 200 ILE A C 1
ATOM 1645 O O . ILE A 1 200 ? -14.585 3.339 18.960 1.00 87.31 200 ILE A O 1
ATOM 1649 N N . ASP A 1 201 ? -14.233 1.759 17.396 1.00 89.06 201 ASP A N 1
ATOM 1650 C CA . ASP A 1 201 ? -15.284 0.847 17.854 1.00 89.06 201 ASP A CA 1
ATOM 1651 C C . ASP A 1 201 ? -15.042 0.419 19.309 1.00 89.06 201 ASP A C 1
ATOM 1653 O O . ASP A 1 201 ? -15.966 0.430 20.123 1.00 89.06 201 ASP A O 1
ATOM 1657 N N . ALA A 1 202 ? -13.787 0.135 19.677 1.00 87.38 202 ALA A N 1
ATOM 1658 C CA . ALA A 1 202 ? -13.414 -0.168 21.057 1.00 87.38 202 ALA A CA 1
ATOM 1659 C C . ALA A 1 202 ? -13.664 1.015 22.011 1.00 87.38 202 ALA A C 1
ATOM 1661 O O . ALA A 1 202 ? -14.149 0.804 23.121 1.00 87.38 202 ALA A O 1
ATOM 1662 N N . ILE A 1 203 ? -13.375 2.256 21.598 1.00 87.50 203 ILE A N 1
ATOM 1663 C CA . ILE A 1 203 ? -13.663 3.464 22.394 1.00 87.50 203 ILE A CA 1
ATOM 1664 C C . ILE A 1 203 ? -15.174 3.660 22.574 1.00 87.50 203 ILE A C 1
ATOM 1666 O O . ILE A 1 203 ? -15.620 3.989 23.672 1.00 87.50 203 ILE A O 1
ATOM 1670 N N . LEU A 1 204 ? -15.967 3.463 21.518 1.00 88.56 204 LEU A N 1
ATOM 1671 C CA . LEU A 1 204 ? -17.425 3.572 21.594 1.00 88.56 204 LEU A CA 1
ATOM 1672 C C . LEU A 1 204 ? -18.005 2.505 22.528 1.00 88.56 204 LEU A C 1
ATOM 1674 O O . LEU A 1 204 ? -18.769 2.841 23.429 1.00 88.56 204 LEU A O 1
ATOM 1678 N N . ALA A 1 205 ? -17.554 1.255 22.398 1.00 89.25 205 ALA A N 1
ATOM 1679 C CA . ALA A 1 205 ? -17.933 0.176 23.303 1.00 89.25 205 ALA A CA 1
ATOM 1680 C C . ALA A 1 205 ? -17.510 0.454 24.759 1.00 89.25 205 ALA A C 1
ATOM 1682 O O . ALA A 1 205 ? -18.257 0.134 25.683 1.00 89.25 205 ALA A O 1
ATOM 1683 N N . ALA A 1 206 ? -16.350 1.090 24.976 1.00 89.25 206 ALA A N 1
ATOM 1684 C CA . ALA A 1 206 ? -15.930 1.552 26.299 1.00 89.25 206 ALA A CA 1
ATOM 1685 C C . ALA A 1 206 ? -16.935 2.547 26.872 1.00 89.25 206 ALA A C 1
ATOM 1687 O O . ALA A 1 206 ? -17.396 2.384 27.995 1.00 89.25 206 ALA A O 1
ATOM 1688 N N . ARG A 1 207 ? -17.294 3.566 26.088 1.00 88.75 207 ARG A N 1
ATOM 1689 C CA . ARG A 1 207 ? -18.221 4.616 26.505 1.00 88.75 207 ARG A CA 1
ATOM 1690 C C . ARG A 1 207 ? -19.598 4.056 26.850 1.00 88.75 207 ARG A C 1
ATOM 1692 O O . ARG A 1 207 ? -20.155 4.434 27.877 1.00 88.75 207 ARG A O 1
ATOM 1699 N N . ASP A 1 208 ? -20.124 3.156 26.027 1.00 91.44 208 ASP A N 1
ATOM 1700 C CA . ASP A 1 208 ? -21.410 2.507 26.287 1.00 91.44 208 ASP A CA 1
ATOM 1701 C C . ASP A 1 208 ? -21.357 1.681 27.579 1.00 91.44 208 ASP A C 1
ATOM 1703 O O . ASP A 1 208 ? -22.270 1.757 28.401 1.00 91.44 208 ASP A O 1
ATOM 1707 N N . LEU A 1 209 ? -20.252 0.962 27.809 1.00 91.19 209 LEU A N 1
ATOM 1708 C CA . LEU A 1 209 ? -20.027 0.212 29.043 1.00 91.19 209 LEU A CA 1
ATOM 1709 C C . LEU A 1 209 ? -19.919 1.129 30.271 1.00 91.19 209 LEU A C 1
ATOM 1711 O O . LEU A 1 209 ? -20.473 0.801 31.316 1.00 91.19 209 LEU A O 1
ATOM 1715 N N . LEU A 1 210 ? -19.250 2.280 30.161 1.00 89.12 210 LEU A N 1
ATOM 1716 C CA . LEU A 1 210 ? -19.170 3.271 31.239 1.00 89.12 210 LEU A CA 1
ATOM 1717 C C . LEU A 1 210 ? -20.564 3.782 31.627 1.00 89.12 210 LEU A C 1
ATOM 1719 O O . LEU A 1 210 ? -20.916 3.768 32.804 1.00 89.12 210 LEU A O 1
ATOM 1723 N N . ILE A 1 211 ? -21.384 4.149 30.637 1.00 89.25 211 ILE A N 1
ATOM 1724 C CA . ILE A 1 211 ? -22.776 4.576 30.850 1.00 89.25 211 ILE A CA 1
ATOM 1725 C C . ILE A 1 211 ? -23.598 3.447 31.485 1.00 89.25 211 ILE A C 1
ATOM 1727 O O . ILE A 1 211 ? -24.414 3.687 32.375 1.00 89.25 211 ILE A O 1
ATOM 1731 N N . GLU A 1 212 ? -23.398 2.203 31.047 1.00 91.69 212 GLU A N 1
ATOM 1732 C CA . GLU A 1 212 ? -24.068 1.039 31.625 1.00 91.69 212 GLU A CA 1
ATOM 1733 C C . GLU A 1 212 ? -23.677 0.820 33.092 1.00 91.69 212 GLU A C 1
ATOM 1735 O O . GLU A 1 212 ? -24.554 0.559 33.912 1.00 91.69 212 GLU A O 1
ATOM 1740 N N . ILE A 1 213 ? -22.397 0.979 33.442 1.00 90.25 213 ILE A N 1
ATOM 1741 C CA . ILE A 1 213 ? -21.902 0.878 34.823 1.00 90.25 213 ILE A CA 1
ATOM 1742 C C . ILE A 1 213 ? -22.486 1.988 35.696 1.00 90.25 213 ILE A C 1
ATOM 1744 O O . ILE A 1 213 ? -22.945 1.711 36.805 1.00 90.25 213 ILE A O 1
ATOM 1748 N N . GLU A 1 214 ? -22.505 3.228 35.206 1.00 86.75 214 GLU A N 1
ATOM 1749 C CA . GLU A 1 214 ? -23.106 4.355 35.923 1.00 86.75 214 GLU A CA 1
ATOM 1750 C C . GLU A 1 214 ? -24.601 4.128 36.165 1.00 86.75 214 GLU A C 1
ATOM 1752 O O . GLU A 1 214 ? -25.071 4.275 37.293 1.00 86.75 214 GLU A O 1
ATOM 1757 N N . ASN A 1 215 ? -25.341 3.699 35.138 1.00 85.94 215 ASN A N 1
ATOM 1758 C CA . ASN A 1 215 ? -26.766 3.392 35.251 1.00 85.94 215 ASN A CA 1
ATOM 1759 C C . ASN A 1 215 ? -27.030 2.197 36.169 1.00 85.94 215 ASN A C 1
ATOM 1761 O O . ASN A 1 215 ? -27.971 2.232 36.961 1.00 85.94 215 ASN A O 1
ATOM 1765 N N . TRP A 1 216 ? -26.218 1.141 36.081 1.00 89.38 216 TRP A N 1
ATOM 1766 C CA . TRP A 1 216 ? -26.300 -0.006 36.981 1.00 89.38 216 TRP A CA 1
ATOM 1767 C C . TRP A 1 216 ? -26.121 0.444 38.425 1.00 89.38 216 TRP A C 1
ATOM 1769 O O . TRP A 1 216 ? -26.980 0.156 39.252 1.00 89.38 216 TRP A O 1
ATOM 1779 N N . TRP A 1 217 ? -25.061 1.200 38.723 1.00 84.38 217 TRP A N 1
ATOM 1780 C CA . TRP A 1 217 ? -24.811 1.655 40.085 1.00 84.38 217 TRP A CA 1
ATOM 1781 C C . TRP A 1 217 ? -25.891 2.615 40.569 1.00 84.38 217 TRP A C 1
ATOM 1783 O O . TRP A 1 217 ? -26.354 2.488 41.697 1.00 84.38 217 TRP A O 1
ATOM 1793 N N . PHE A 1 218 ? -26.343 3.538 39.720 1.00 79.12 218 PHE A N 1
ATOM 1794 C CA . PHE A 1 218 ? -27.459 4.419 40.036 1.00 79.12 218 PHE A CA 1
ATOM 1795 C C . PHE A 1 218 ? -28.714 3.617 40.383 1.00 79.12 218 PHE A C 1
ATOM 1797 O O . PHE A 1 218 ? -29.328 3.894 41.404 1.00 79.12 218 PHE A O 1
ATOM 1804 N N . ASN A 1 219 ? -29.065 2.585 39.614 1.00 75.75 219 ASN A N 1
ATOM 1805 C CA . ASN A 1 219 ? -30.231 1.741 39.888 1.00 75.75 219 ASN A CA 1
ATOM 1806 C C . ASN A 1 219 ? -30.047 0.862 41.136 1.00 75.75 219 ASN A C 1
ATOM 1808 O O . ASN A 1 219 ? -30.959 0.775 41.960 1.00 75.75 219 ASN A O 1
ATOM 1812 N N . ALA A 1 220 ? -28.865 0.268 41.314 1.00 69.50 220 ALA A N 1
ATOM 1813 C CA . ALA A 1 220 ? -28.520 -0.533 42.485 1.00 69.50 220 ALA A CA 1
ATOM 1814 C C . ALA A 1 220 ? -28.547 0.324 43.765 1.00 69.50 220 ALA A C 1
ATOM 1816 O O . ALA A 1 220 ? -29.129 -0.078 44.769 1.00 69.50 220 ALA A O 1
ATOM 1817 N N . ALA A 1 221 ? -28.018 1.551 43.722 1.00 64.38 221 ALA A N 1
ATOM 1818 C CA . ALA A 1 221 ? -28.005 2.494 44.842 1.00 64.38 221 ALA A CA 1
ATOM 1819 C C . ALA A 1 221 ? -29.357 3.209 45.062 1.00 64.38 221 ALA A C 1
ATOM 1821 O O . ALA A 1 221 ? -29.717 3.516 46.201 1.00 64.38 221 ALA A O 1
ATOM 1822 N N . GLN A 1 222 ? -30.144 3.455 44.005 1.00 53.88 222 GLN A N 1
ATOM 1823 C CA . GLN A 1 222 ? -31.509 4.004 44.093 1.00 53.88 222 GLN A CA 1
ATOM 1824 C C . GLN A 1 222 ? -32.564 2.971 44.493 1.00 53.88 222 GLN A C 1
ATOM 1826 O O . GLN A 1 222 ? -33.683 3.352 44.838 1.00 53.88 222 GLN A O 1
ATOM 1831 N N . SER A 1 223 ? -32.197 1.690 44.580 1.00 48.81 223 SER A N 1
ATOM 1832 C CA . SER A 1 223 ? -32.986 0.692 45.313 1.00 48.81 223 SER A CA 1
ATOM 1833 C C . SER A 1 223 ? -33.027 0.930 46.838 1.00 48.81 223 SER A C 1
ATOM 1835 O O . SER A 1 223 ? -33.714 0.192 47.545 1.00 48.81 223 SER A O 1
ATOM 1837 N N . ASP A 1 224 ? -32.417 2.043 47.282 1.00 44.41 224 ASP A N 1
ATOM 1838 C CA . ASP A 1 224 ? -32.496 2.735 48.570 1.00 44.41 224 ASP A CA 1
ATOM 1839 C C . ASP A 1 224 ? -31.215 2.594 49.401 1.00 44.41 224 ASP A C 1
ATOM 1841 O O . ASP A 1 224 ? -31.123 1.771 50.312 1.00 44.41 224 ASP A O 1
ATOM 1845 N N . ALA A 1 225 ? -30.251 3.481 49.131 1.00 41.75 225 ALA A N 1
ATOM 1846 C CA . ALA A 1 225 ? -29.009 3.699 49.882 1.00 41.75 225 ALA A CA 1
ATOM 1847 C C . ALA A 1 225 ? -29.190 3.987 51.390 1.00 41.75 225 ALA A C 1
ATOM 1849 O O . ALA A 1 225 ? -28.215 4.202 52.106 1.00 41.75 225 ALA A O 1
ATOM 1850 N N . SER A 1 226 ? -30.421 4.002 51.896 1.00 41.31 226 SER A N 1
ATOM 1851 C CA . SER A 1 226 ? -30.728 4.214 53.308 1.00 41.31 226 SER A CA 1
ATOM 1852 C C . SER A 1 226 ? -31.596 3.117 53.924 1.00 41.31 226 SER A C 1
ATOM 1854 O O . SER A 1 226 ? -31.860 3.139 55.126 1.00 41.31 226 SER A O 1
ATOM 1856 N N . GLY A 1 227 ? -32.076 2.164 53.119 1.00 41.41 227 GLY A N 1
ATOM 1857 C CA . GLY A 1 227 ? -33.055 1.185 53.566 1.00 41.41 227 GLY A CA 1
ATOM 1858 C C . GLY A 1 227 ? -34.309 1.805 54.199 1.00 41.41 227 GLY A C 1
ATOM 1859 O O . GLY A 1 227 ? -34.968 1.139 54.985 1.00 41.41 227 GLY A O 1
ATOM 1860 N N . ILE A 1 228 ? -34.671 3.053 53.896 1.00 41.38 228 ILE A N 1
ATOM 1861 C CA . ILE A 1 228 ? -35.789 3.788 54.511 1.00 41.38 228 ILE A CA 1
ATOM 1862 C C . ILE A 1 228 ? -37.156 3.343 53.951 1.00 41.38 228 ILE A C 1
ATOM 1864 O O . ILE A 1 228 ? -38.120 3.182 54.701 1.00 41.38 228 ILE A O 1
ATOM 1868 N N . VAL A 1 229 ? -37.252 3.049 52.659 1.00 43.84 229 VAL A N 1
ATOM 1869 C CA . VAL A 1 229 ? -38.368 2.355 52.003 1.00 43.84 229 VAL A CA 1
ATOM 1870 C C . VAL A 1 229 ? -38.362 0.867 52.372 1.00 43.84 229 VAL A C 1
ATOM 1872 O O . VAL A 1 229 ? -39.433 0.287 52.549 1.00 43.84 229 VAL A O 1
ATOM 1875 N N . LEU A 1 230 ? -37.189 0.258 52.590 1.00 42.69 230 LEU A N 1
ATOM 1876 C CA . LEU A 1 230 ? -37.048 -1.116 53.107 1.00 42.69 230 LEU A CA 1
ATOM 1877 C C . LEU A 1 230 ? -37.542 -1.257 54.554 1.00 42.69 230 LEU A C 1
ATOM 1879 O O . LEU A 1 230 ? -38.238 -2.218 54.884 1.00 42.69 230 LEU A O 1
ATOM 1883 N N . ARG A 1 231 ? -37.290 -0.240 55.378 1.00 41.34 231 ARG A N 1
ATOM 1884 C CA . ARG A 1 231 ? -37.780 -0.096 56.750 1.00 41.34 231 ARG A CA 1
ATOM 1885 C C . ARG A 1 231 ? -39.305 0.002 56.807 1.00 41.34 231 ARG A C 1
ATOM 1887 O O . ARG A 1 231 ? -39.940 -0.515 57.720 1.00 41.34 231 ARG A O 1
ATOM 1894 N N . ASN A 1 232 ? -39.919 0.602 55.791 1.00 43.00 232 ASN A N 1
ATOM 1895 C CA . ASN A 1 232 ? -41.377 0.663 55.662 1.00 43.00 232 ASN A CA 1
ATOM 1896 C C . ASN A 1 232 ? -41.992 -0.636 55.104 1.00 43.00 232 ASN A C 1
ATOM 1898 O O . ASN A 1 232 ? -43.212 -0.792 55.101 1.00 43.00 232 ASN A O 1
ATOM 1902 N N . ARG A 1 233 ? -41.162 -1.596 54.673 1.00 39.84 233 ARG A N 1
ATOM 1903 C CA . ARG A 1 233 ? -41.559 -2.848 54.013 1.00 39.84 233 ARG A CA 1
ATOM 1904 C C . ARG A 1 233 ? -41.225 -4.105 54.824 1.00 39.84 233 ARG A C 1
ATOM 1906 O O . ARG A 1 233 ? -41.201 -5.177 54.222 1.00 39.84 233 ARG A O 1
ATOM 1913 N N . TYR A 1 234 ? -40.980 -4.002 56.142 1.00 46.97 234 TYR A N 1
ATOM 1914 C CA . TYR A 1 234 ? -40.630 -5.107 57.068 1.00 46.97 234 TYR A CA 1
ATOM 1915 C C . TYR A 1 234 ? -41.715 -6.197 57.205 1.00 46.97 234 TYR A C 1
ATOM 1917 O O . TYR A 1 234 ? -42.342 -6.389 58.250 1.00 46.97 234 TYR A O 1
ATOM 1925 N N . LEU A 1 235 ? -41.894 -6.908 56.098 1.00 48.91 235 LEU A N 1
ATOM 1926 C CA . LEU A 1 235 ? -42.531 -8.197 55.876 1.00 48.91 235 LEU A CA 1
ATOM 1927 C C . LEU A 1 235 ? -41.780 -8.999 54.778 1.00 48.91 235 LEU A C 1
ATOM 1929 O O . LEU A 1 235 ? -42.171 -10.128 54.521 1.00 48.91 235 LEU A O 1
ATOM 1933 N N . GLN A 1 236 ? -40.750 -8.460 54.090 1.00 54.78 236 GLN A N 1
ATOM 1934 C CA . GLN A 1 236 ? -40.118 -9.114 52.916 1.00 54.78 236 GLN A CA 1
ATOM 1935 C C . GLN A 1 236 ? -38.577 -8.985 52.852 1.00 54.78 236 GLN A C 1
ATOM 1937 O O . GLN A 1 236 ? -38.026 -8.546 51.845 1.00 54.78 236 GLN A O 1
ATOM 1942 N N . TYR A 1 237 ? -37.875 -9.390 53.914 1.00 66.69 237 TYR A N 1
ATOM 1943 C CA . TYR A 1 237 ? -36.403 -9.461 53.997 1.00 66.69 237 TYR A CA 1
ATOM 1944 C C . TYR A 1 237 ? -35.728 -10.160 52.789 1.00 66.69 237 TYR A C 1
ATOM 1946 O O . TYR A 1 237 ? -34.737 -9.676 52.242 1.00 66.69 237 TYR A O 1
ATOM 1954 N N . GLU A 1 238 ? -36.298 -11.274 52.325 1.00 67.75 238 GLU A N 1
ATOM 1955 C CA . GLU A 1 238 ? -35.697 -12.105 51.273 1.00 67.75 238 GLU A CA 1
ATOM 1956 C C . GLU A 1 238 ? -35.655 -11.420 49.905 1.00 67.75 238 GLU A C 1
ATOM 1958 O O . GLU A 1 238 ? -34.760 -11.676 49.101 1.00 67.75 238 GLU A O 1
ATOM 1963 N N . LYS A 1 239 ? -36.614 -10.526 49.641 1.00 69.94 239 LYS A N 1
ATOM 1964 C CA . LYS A 1 239 ? -36.736 -9.833 48.358 1.00 69.94 239 LYS A CA 1
ATOM 1965 C C . LYS A 1 239 ? -35.573 -8.867 48.135 1.00 69.94 239 LYS A C 1
ATOM 1967 O O . LYS A 1 239 ? -35.051 -8.781 47.030 1.00 69.94 239 LYS A O 1
ATOM 1972 N N . SER A 1 240 ? -35.148 -8.172 49.182 1.00 72.12 240 SER A N 1
ATOM 1973 C CA . SER A 1 240 ? -34.023 -7.235 49.127 1.00 72.12 240 SER A CA 1
ATOM 1974 C C . SER A 1 240 ? -32.700 -7.967 48.966 1.00 72.12 240 SER A C 1
ATOM 1976 O O . SER A 1 240 ? -31.903 -7.610 48.105 1.00 72.12 240 SER A O 1
ATOM 1978 N N . LEU A 1 241 ? -32.512 -9.048 49.731 1.00 76.25 241 LEU A N 1
ATOM 1979 C CA . LEU A 1 241 ? -31.336 -9.905 49.610 1.00 76.25 241 LEU A CA 1
ATOM 1980 C C . LEU A 1 241 ? -31.228 -10.521 48.205 1.00 76.25 241 LEU A C 1
ATOM 1982 O O . LEU A 1 241 ? -30.132 -10.626 47.659 1.00 76.25 241 LEU A O 1
ATOM 1986 N N . PHE A 1 242 ? -32.360 -10.903 47.604 1.00 79.44 242 PHE A N 1
ATOM 1987 C CA . PHE A 1 242 ? -32.415 -11.382 46.224 1.00 79.44 242 PHE A CA 1
ATOM 1988 C C . PHE A 1 242 ? -31.942 -10.317 45.223 1.00 79.44 242 PHE A C 1
ATOM 1990 O O . PHE A 1 242 ? -31.063 -10.612 44.415 1.00 79.44 242 PHE A O 1
ATOM 1997 N N . PHE A 1 243 ? -32.474 -9.090 45.290 1.00 78.25 243 PHE A N 1
ATOM 1998 C CA . PHE A 1 243 ? -32.077 -8.018 44.370 1.00 78.25 243 PHE A CA 1
ATOM 1999 C C . PHE A 1 243 ? -30.609 -7.622 44.533 1.00 78.25 243 PHE A C 1
ATOM 2001 O O . PHE A 1 243 ? -29.896 -7.584 43.539 1.00 78.25 243 PHE A O 1
ATOM 2008 N N . MET A 1 244 ? -30.116 -7.457 45.765 1.00 81.56 244 MET A N 1
ATOM 2009 C CA . MET A 1 244 ? -28.704 -7.127 45.999 1.00 81.56 244 MET A CA 1
ATOM 2010 C C . MET A 1 244 ? -27.761 -8.198 45.435 1.00 81.56 244 MET A C 1
ATOM 2012 O O . MET A 1 244 ? -26.738 -7.879 44.834 1.00 81.56 244 MET A O 1
ATOM 2016 N N . ARG A 1 245 ? -28.102 -9.487 45.577 1.00 86.50 245 ARG A N 1
ATOM 2017 C CA . ARG A 1 245 ? -27.319 -10.579 44.972 1.00 86.50 245 ARG A CA 1
ATOM 2018 C C . ARG A 1 245 ? -27.351 -10.539 43.446 1.00 86.50 245 ARG A C 1
ATOM 2020 O O . ARG A 1 245 ? -26.324 -10.810 42.825 1.00 86.50 245 ARG A O 1
ATOM 2027 N N . ALA A 1 246 ? -28.499 -10.214 42.852 1.00 85.19 246 ALA A N 1
ATOM 2028 C CA . ALA A 1 246 ? -28.622 -10.045 41.408 1.00 85.19 246 ALA A CA 1
ATOM 2029 C C . ALA A 1 246 ? -27.771 -8.864 40.907 1.00 85.19 246 ALA A C 1
ATOM 2031 O O . ALA A 1 246 ? -27.010 -9.034 39.956 1.00 85.19 246 ALA A O 1
ATOM 2032 N N . ASP A 1 247 ? -27.806 -7.722 41.599 1.00 85.62 247 ASP A N 1
ATOM 2033 C CA . ASP A 1 247 ? -26.987 -6.551 41.272 1.00 85.62 247 ASP A CA 1
ATOM 2034 C C . ASP A 1 247 ? -25.490 -6.855 41.410 1.00 85.62 247 ASP A C 1
ATOM 2036 O O . ASP A 1 247 ? -24.702 -6.467 40.549 1.00 85.62 247 ASP A O 1
ATOM 2040 N N . HIS A 1 248 ? -25.087 -7.613 42.436 1.00 90.50 248 HIS A N 1
ATOM 2041 C CA . HIS A 1 248 ? -23.696 -8.040 42.611 1.00 90.50 248 HIS A CA 1
ATOM 2042 C C . HIS A 1 248 ? -23.236 -8.941 41.461 1.00 90.50 248 HIS A C 1
ATOM 2044 O O . HIS A 1 248 ? -22.126 -8.786 40.951 1.00 90.50 248 HIS A O 1
ATOM 2050 N N . ALA A 1 249 ? -24.082 -9.879 41.027 1.00 91.25 249 ALA A N 1
ATOM 2051 C CA . ALA A 1 249 ? -23.788 -10.728 39.877 1.00 91.25 249 ALA A CA 1
ATOM 2052 C C . ALA A 1 249 ? -23.688 -9.913 38.574 1.00 91.25 249 ALA A C 1
ATOM 2054 O O . ALA A 1 249 ? -22.774 -10.141 37.781 1.00 91.25 249 ALA A O 1
ATOM 2055 N N . GLN A 1 250 ? 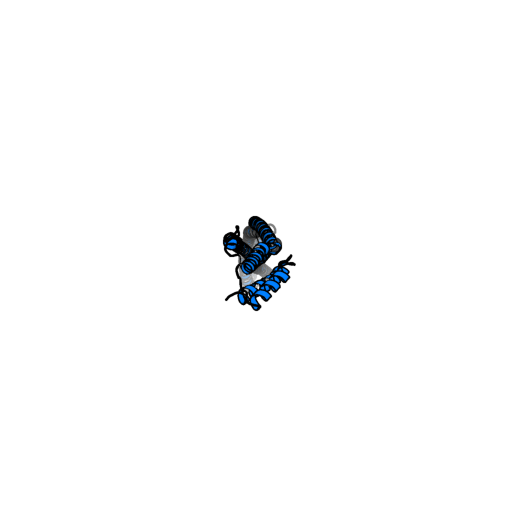-24.571 -8.929 38.376 1.00 92.12 250 GLN A N 1
ATOM 2056 C CA . GLN A 1 250 ? -24.507 -8.026 37.227 1.00 92.12 250 GLN A CA 1
ATOM 2057 C C . GLN A 1 250 ? -23.219 -7.191 37.232 1.00 92.12 250 GLN A C 1
ATOM 2059 O O . GLN A 1 250 ? -22.529 -7.138 36.217 1.00 92.12 250 GLN A O 1
ATOM 2064 N N . GLY A 1 251 ? -22.841 -6.599 38.368 1.00 92.56 251 GLY A N 1
ATOM 2065 C CA . GLY A 1 251 ? -21.592 -5.845 38.488 1.00 92.56 251 GLY A CA 1
ATOM 2066 C C . GLY A 1 251 ? -20.349 -6.707 38.232 1.00 92.56 251 GLY A C 1
ATOM 2067 O O . GLY A 1 251 ? -19.416 -6.259 37.570 1.00 92.56 251 GLY A O 1
ATOM 2068 N N . ALA A 1 252 ? -20.348 -7.970 38.673 1.00 93.75 252 ALA A N 1
ATOM 2069 C CA . ALA A 1 252 ? -19.272 -8.912 38.355 1.00 93.75 252 ALA A CA 1
ATOM 2070 C C . ALA A 1 252 ? -19.176 -9.198 36.843 1.00 93.75 252 ALA A C 1
ATOM 2072 O O . ALA A 1 252 ? -18.075 -9.247 36.297 1.00 93.75 252 ALA A O 1
ATOM 2073 N N . SER A 1 253 ? -20.313 -9.312 36.150 1.00 94.75 253 SER A N 1
ATOM 2074 C CA . SER A 1 253 ? -20.346 -9.451 34.686 1.00 94.75 253 SER A CA 1
ATOM 2075 C C . SER A 1 253 ? -19.838 -8.195 33.963 1.00 94.75 253 SER A C 1
ATOM 2077 O O . SER A 1 253 ? -19.110 -8.301 32.975 1.00 94.75 253 SER A O 1
ATOM 2079 N N . LEU A 1 254 ? -20.153 -6.996 34.468 1.00 94.50 254 LEU A N 1
ATOM 2080 C CA . LEU A 1 254 ? -19.603 -5.742 33.937 1.00 94.50 254 LEU A CA 1
ATOM 2081 C C . LEU A 1 254 ? -18.073 -5.691 34.078 1.00 94.50 254 LEU A C 1
ATOM 2083 O O . LEU A 1 254 ? -17.391 -5.222 33.168 1.00 94.50 254 LEU A O 1
ATOM 2087 N N . LEU A 1 255 ? -17.524 -6.229 35.170 1.00 93.62 255 LEU A N 1
ATOM 2088 C CA . LEU A 1 255 ? -16.080 -6.289 35.398 1.00 93.62 255 LEU A CA 1
ATOM 2089 C C . LEU A 1 255 ? -15.366 -7.205 34.389 1.00 93.62 255 LEU A C 1
ATOM 2091 O O . LEU A 1 255 ? -14.319 -6.846 33.859 1.00 93.62 255 LEU A O 1
ATOM 2095 N N . GLU A 1 256 ? -15.952 -8.358 34.067 1.00 92.69 256 GLU A N 1
ATOM 2096 C CA . GLU A 1 256 ? -15.429 -9.263 33.032 1.00 92.69 256 GLU A CA 1
ATOM 2097 C C . GLU A 1 256 ? -15.416 -8.599 31.640 1.00 92.69 256 GLU A C 1
ATOM 2099 O O . GLU A 1 256 ? -14.464 -8.740 30.862 1.00 92.69 256 GLU A O 1
ATOM 2104 N N . ARG A 1 257 ? -16.451 -7.804 31.341 1.00 92.56 257 ARG A N 1
ATOM 2105 C CA . ARG A 1 257 ? -16.531 -7.024 30.098 1.00 92.56 257 ARG A CA 1
ATOM 2106 C C . ARG A 1 257 ? -15.451 -5.942 30.025 1.00 92.56 257 ARG A C 1
ATOM 2108 O O . ARG A 1 257 ? -14.887 -5.750 28.949 1.00 92.56 257 ARG A O 1
ATOM 2115 N N . ILE A 1 258 ? -15.119 -5.287 31.143 1.00 91.38 258 ILE A N 1
ATOM 2116 C CA . ILE A 1 258 ? -13.991 -4.341 31.216 1.00 91.38 258 ILE A CA 1
ATOM 2117 C C . ILE A 1 258 ? -12.673 -5.033 30.845 1.00 91.38 258 ILE A C 1
ATOM 2119 O O . ILE A 1 258 ? -11.929 -4.523 30.007 1.00 91.38 258 ILE A O 1
ATOM 2123 N N . GLU A 1 259 ? -12.388 -6.200 31.429 1.00 89.50 259 GLU A N 1
ATOM 2124 C CA . GLU A 1 259 ? -11.135 -6.926 31.175 1.00 89.50 259 GLU A CA 1
ATOM 2125 C C . GLU A 1 259 ? -10.979 -7.316 29.703 1.00 89.50 259 GLU A C 1
ATOM 2127 O O . GLU A 1 259 ? -9.916 -7.121 29.108 1.00 89.50 259 GLU A O 1
ATOM 2132 N N . THR A 1 260 ? -12.067 -7.770 29.079 1.00 88.56 260 THR A N 1
ATOM 2133 C CA . THR A 1 260 ? -12.085 -8.074 27.641 1.00 88.56 260 THR A CA 1
ATOM 2134 C C . THR A 1 260 ? -11.726 -6.834 26.813 1.00 88.56 260 THR A C 1
ATOM 2136 O O . THR A 1 260 ? -10.890 -6.894 25.908 1.00 88.56 260 THR A O 1
ATOM 2139 N N . LEU A 1 261 ? -12.305 -5.685 27.160 1.00 87.44 261 LEU A N 1
ATOM 2140 C CA . LEU A 1 261 ? -12.168 -4.432 26.424 1.00 87.44 261 LEU A CA 1
ATOM 2141 C C . LEU A 1 261 ? -10.777 -3.776 26.579 1.00 87.44 261 LEU A C 1
ATOM 2143 O O . LEU A 1 261 ? -10.268 -3.143 25.653 1.00 87.44 261 LEU A O 1
ATOM 2147 N N . LYS A 1 262 ? -10.093 -3.972 27.713 1.00 87.75 262 LYS A N 1
ATOM 2148 C CA . LYS A 1 262 ? -8.737 -3.429 27.962 1.00 87.75 262 LYS A CA 1
ATOM 2149 C C . LYS A 1 262 ? -7.676 -3.947 26.987 1.00 87.75 262 LYS A C 1
ATOM 2151 O O . LYS A 1 262 ? -6.645 -3.289 26.790 1.00 87.75 262 LYS A O 1
ATOM 2156 N N . THR A 1 263 ? -7.905 -5.107 26.376 1.00 85.88 263 THR A N 1
ATOM 2157 C CA . THR A 1 263 ? -6.975 -5.701 25.405 1.00 85.88 263 THR A CA 1
ATOM 2158 C C . THR A 1 263 ? -6.977 -4.976 24.058 1.00 85.88 263 THR A C 1
ATOM 2160 O O . THR A 1 263 ? -5.937 -4.928 23.403 1.00 85.88 263 THR A O 1
ATOM 2163 N N . THR A 1 264 ? -8.092 -4.344 23.679 1.00 85.31 264 THR A N 1
ATOM 2164 C CA . THR A 1 264 ? -8.277 -3.696 22.368 1.00 85.31 264 THR A CA 1
ATOM 2165 C C . THR A 1 264 ? -8.175 -2.172 22.418 1.00 85.31 264 THR A C 1
ATOM 2167 O O . THR A 1 264 ? -8.026 -1.527 21.381 1.00 85.31 264 THR A O 1
ATOM 2170 N N . LEU A 1 265 ? -8.219 -1.576 23.613 1.00 87.75 265 LEU A N 1
ATOM 2171 C CA . LEU A 1 265 ? -8.200 -0.126 23.765 1.00 87.75 265 LEU A CA 1
ATOM 2172 C C . LEU A 1 265 ? -6.840 0.524 23.459 1.00 87.75 265 LEU A C 1
ATOM 2174 O O . LEU A 1 265 ? -5.791 0.019 23.878 1.00 87.75 265 LEU A O 1
ATOM 2178 N N . PRO A 1 266 ? -6.842 1.722 22.845 1.00 85.88 266 PRO A N 1
ATOM 2179 C CA . PRO A 1 266 ? -5.655 2.563 22.748 1.00 85.88 266 PRO A CA 1
ATOM 2180 C C . PRO A 1 266 ? -5.108 2.953 24.132 1.00 85.88 266 PRO A C 1
ATOM 2182 O O . PRO A 1 266 ? -5.897 3.189 25.049 1.00 85.88 266 PRO A O 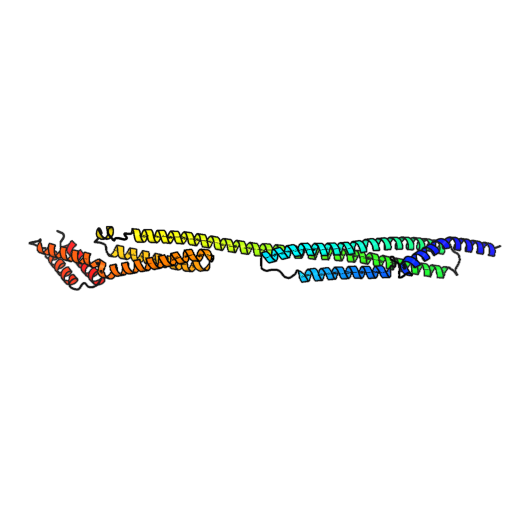1
ATOM 2185 N N . PRO A 1 267 ? -3.780 3.133 24.298 1.00 84.25 267 PRO A N 1
ATOM 2186 C CA . PRO A 1 267 ? -3.159 3.410 25.598 1.00 84.25 267 PRO A CA 1
ATOM 2187 C C . PRO A 1 267 ? -3.777 4.578 26.377 1.00 84.25 267 PRO A C 1
ATOM 2189 O O . PRO A 1 267 ? -3.945 4.488 27.587 1.00 84.25 267 PRO A O 1
ATOM 2192 N N . LYS A 1 268 ? -4.157 5.666 25.692 1.00 82.00 268 LYS A N 1
ATOM 2193 C CA . LYS A 1 268 ? -4.771 6.839 26.338 1.00 82.00 268 LYS A CA 1
ATOM 2194 C C . LYS A 1 268 ? -6.168 6.554 26.897 1.00 82.00 268 LYS A C 1
ATOM 2196 O O . LYS A 1 268 ? -6.520 7.109 27.928 1.00 82.00 268 LYS A O 1
ATOM 2201 N N . SER A 1 269 ? -6.936 5.692 26.235 1.00 82.56 269 SER A N 1
ATOM 2202 C CA . SER A 1 269 ? -8.304 5.339 26.632 1.00 82.56 269 SER A CA 1
ATOM 2203 C C . SER A 1 269 ? -8.344 4.288 27.744 1.00 82.56 269 SER A C 1
ATOM 2205 O O . SER A 1 269 ? -9.360 4.156 28.418 1.00 82.56 269 SER A O 1
ATOM 2207 N N . LYS A 1 270 ? -7.241 3.561 27.978 1.00 86.88 270 LYS A N 1
ATOM 2208 C CA . LYS A 1 270 ? -7.147 2.584 29.076 1.00 86.88 270 LYS A CA 1
ATOM 2209 C C . LYS A 1 270 ? -7.261 3.235 30.451 1.00 86.88 270 LYS A C 1
ATOM 2211 O O . LYS A 1 270 ? -7.907 2.666 31.319 1.00 86.88 270 LYS A O 1
ATOM 2216 N N . VAL A 1 271 ? -6.703 4.436 30.618 1.00 85.69 271 VAL A N 1
ATOM 2217 C CA . VAL A 1 271 ? -6.683 5.149 31.907 1.00 85.69 271 VAL A CA 1
ATOM 2218 C C . VAL A 1 271 ? -8.095 5.378 32.450 1.00 85.69 271 VAL A C 1
ATOM 2220 O O . VAL A 1 271 ? -8.356 5.135 33.622 1.00 85.69 271 VAL A O 1
ATOM 2223 N N . GLU A 1 272 ? -9.024 5.819 31.601 1.00 82.12 272 GLU A N 1
ATOM 2224 C CA . GLU A 1 272 ? -10.408 6.087 32.011 1.00 82.12 272 GLU A CA 1
ATOM 2225 C C . GLU A 1 272 ? -11.149 4.797 32.390 1.00 82.12 272 GLU A C 1
ATOM 2227 O O . GLU A 1 272 ? -11.849 4.747 33.400 1.00 82.12 272 GLU A O 1
ATOM 2232 N N . VAL A 1 273 ? -10.924 3.718 31.637 1.00 88.19 273 VAL A N 1
ATOM 2233 C CA . VAL A 1 273 ? -11.501 2.402 31.939 1.00 88.19 273 VAL A CA 1
ATOM 2234 C C . VAL A 1 273 ? -10.930 1.806 33.227 1.00 88.19 273 VAL A C 1
ATOM 2236 O O . VAL A 1 273 ? -11.683 1.226 34.003 1.00 88.19 273 VAL A O 1
ATOM 2239 N N . GLU A 1 274 ? -9.638 1.988 33.501 1.00 89.62 274 GLU A N 1
ATOM 2240 C CA . GLU A 1 274 ? -8.992 1.547 34.746 1.00 89.62 274 GLU A CA 1
ATOM 2241 C C . GLU A 1 274 ? -9.540 2.278 35.982 1.00 89.62 274 GLU A C 1
ATOM 2243 O O . GLU A 1 274 ? -9.727 1.661 37.033 1.00 89.62 274 GLU A O 1
ATOM 2248 N N . ILE A 1 275 ? -9.849 3.575 35.864 1.00 87.69 275 ILE A N 1
ATOM 2249 C CA . ILE A 1 275 ? -10.504 4.333 36.941 1.00 87.69 275 ILE A CA 1
ATOM 2250 C C . ILE A 1 275 ? -11.879 3.725 37.239 1.00 87.69 275 ILE A C 1
ATOM 2252 O O . ILE A 1 275 ? -12.178 3.412 38.394 1.00 87.69 275 ILE A O 1
ATOM 2256 N N . THR A 1 276 ? -12.691 3.496 36.205 1.00 87.75 276 THR A N 1
ATOM 2257 C CA . THR A 1 276 ? -14.034 2.926 36.370 1.00 87.75 276 THR A CA 1
ATOM 2258 C C . THR A 1 276 ? -14.004 1.493 36.883 1.00 87.75 276 THR A C 1
ATOM 2260 O O . THR A 1 276 ? -14.831 1.123 37.712 1.00 87.75 276 THR A O 1
ATOM 2263 N N . GLU A 1 277 ? -13.034 0.686 36.454 1.00 93.62 277 GLU A N 1
ATOM 2264 C CA . GLU A 1 277 ? -12.788 -0.647 37.004 1.00 93.62 277 GLU A CA 1
ATOM 2265 C C . GLU A 1 277 ? -12.553 -0.586 38.521 1.00 93.62 277 GLU A C 1
ATOM 2267 O O . GLU A 1 277 ? -13.143 -1.359 39.281 1.00 93.62 277 GLU A O 1
ATOM 2272 N N . GLY A 1 278 ? -11.727 0.364 38.975 1.00 91.69 278 GLY A N 1
ATOM 2273 C CA . GLY A 1 278 ? -11.484 0.617 40.393 1.00 91.69 278 GLY A CA 1
ATOM 2274 C C . GLY A 1 278 ? -12.764 0.984 41.150 1.00 91.69 278 GLY A C 1
ATOM 2275 O O . GLY A 1 278 ? -13.043 0.410 42.206 1.00 91.69 278 GLY A O 1
ATOM 2276 N N . THR A 1 279 ? -13.580 1.881 40.591 1.00 89.31 279 THR A N 1
ATOM 2277 C CA . THR A 1 279 ? -14.880 2.263 41.164 1.00 89.31 279 THR A CA 1
ATOM 2278 C C . THR A 1 279 ? -15.853 1.084 41.221 1.00 89.31 279 THR A C 1
ATOM 2280 O O . THR A 1 279 ? -16.476 0.853 42.257 1.00 89.31 279 THR A O 1
ATOM 2283 N N . LEU A 1 280 ? -15.950 0.287 40.155 1.00 92.38 280 LEU A N 1
ATOM 2284 C CA . LEU A 1 280 ? -16.811 -0.894 40.097 1.00 92.38 280 LEU A CA 1
ATOM 2285 C C . LEU A 1 280 ? -16.418 -1.929 41.160 1.00 92.38 280 LEU A C 1
ATOM 2287 O O . LEU A 1 280 ? -17.287 -2.445 41.863 1.00 92.38 280 LEU A O 1
ATOM 2291 N N . LYS A 1 281 ? -15.117 -2.189 41.345 1.00 94.44 281 LYS A N 1
ATOM 2292 C CA . LYS A 1 281 ? -14.615 -3.079 42.408 1.00 94.44 281 LYS A CA 1
ATOM 2293 C C . LYS A 1 281 ? -14.970 -2.569 43.808 1.00 94.44 281 LYS A C 1
ATOM 2295 O O . LYS A 1 281 ? -15.375 -3.361 44.663 1.00 94.44 281 LYS A O 1
ATOM 2300 N N . ALA A 1 282 ? -14.852 -1.263 44.047 1.00 90.44 282 ALA A N 1
ATOM 2301 C CA . ALA A 1 282 ? -15.234 -0.654 45.322 1.00 90.44 282 ALA A CA 1
ATOM 2302 C C . ALA A 1 282 ? -16.748 -0.776 45.588 1.00 90.44 282 ALA A C 1
ATOM 2304 O O . ALA A 1 282 ? -17.162 -1.143 46.692 1.00 90.44 282 ALA A O 1
ATOM 2305 N N . ASN A 1 283 ? -17.573 -0.553 44.562 1.00 88.19 283 ASN A N 1
ATOM 2306 C CA . ASN A 1 283 ? -19.028 -0.702 44.636 1.00 88.19 283 ASN A CA 1
ATOM 2307 C C . ASN A 1 283 ? -19.442 -2.157 44.902 1.00 88.19 283 ASN A C 1
ATOM 2309 O O . ASN A 1 283 ? -20.258 -2.410 45.785 1.00 88.19 283 ASN A O 1
ATOM 2313 N N . LEU A 1 284 ? -18.835 -3.124 44.205 1.00 91.44 284 LEU A N 1
ATOM 2314 C CA . LEU A 1 284 ? -19.058 -4.554 44.443 1.00 91.44 284 LEU A CA 1
ATOM 2315 C C . LEU A 1 284 ? -18.683 -4.967 45.867 1.00 91.44 284 LEU A C 1
ATOM 2317 O O . LEU A 1 284 ? -19.434 -5.699 46.507 1.00 91.44 284 LEU A O 1
ATOM 2321 N N . THR A 1 285 ? -17.563 -4.457 46.385 1.00 91.19 285 THR A N 1
ATOM 2322 C CA . THR A 1 285 ? -17.141 -4.704 47.773 1.00 91.19 285 THR A CA 1
ATOM 2323 C C . THR A 1 285 ? -18.175 -4.165 48.760 1.00 91.19 285 THR A C 1
ATOM 2325 O O . THR A 1 285 ? -18.574 -4.870 49.682 1.00 91.19 285 THR A O 1
ATOM 2328 N N . THR A 1 286 ? -18.668 -2.946 48.529 1.00 86.56 286 THR A N 1
ATOM 2329 C CA . THR A 1 286 ? -19.713 -2.326 49.360 1.00 86.56 286 THR A CA 1
ATOM 2330 C C . THR A 1 286 ? -20.992 -3.161 49.352 1.00 86.56 286 THR A C 1
ATOM 2332 O O . THR A 1 286 ? -21.537 -3.480 50.408 1.00 86.56 286 THR A O 1
ATOM 2335 N N . LEU A 1 287 ? -21.443 -3.570 48.165 1.00 84.19 287 LEU A N 1
ATOM 2336 C CA . LEU A 1 287 ? -22.643 -4.382 47.993 1.00 84.19 287 LEU A CA 1
ATOM 2337 C C . LEU A 1 287 ? -22.491 -5.760 48.652 1.00 84.19 287 LEU A C 1
ATOM 2339 O O . LEU A 1 287 ? -23.424 -6.249 49.280 1.00 84.19 287 LEU A O 1
ATOM 2343 N N . LYS A 1 288 ? -21.306 -6.372 48.560 1.00 90.00 288 LYS A N 1
ATOM 2344 C CA . LYS A 1 288 ? -20.996 -7.648 49.210 1.00 90.00 288 LYS A CA 1
ATOM 2345 C C . LYS A 1 288 ? -21.095 -7.547 50.732 1.00 90.00 288 LYS A C 1
ATOM 2347 O O . LYS A 1 288 ? -21.771 -8.378 51.332 1.00 90.00 288 LYS A O 1
ATOM 2352 N N . THR A 1 289 ? -20.507 -6.512 51.332 1.00 86.12 289 THR A N 1
ATOM 2353 C CA . THR A 1 289 ? -20.621 -6.256 52.776 1.00 86.12 289 THR A CA 1
ATOM 2354 C C . THR A 1 289 ? -22.082 -6.093 53.196 1.00 86.12 289 THR A C 1
ATOM 2356 O O . THR A 1 289 ? -22.519 -6.745 54.137 1.00 86.12 289 THR A O 1
ATOM 2359 N N . GLN A 1 290 ? -22.872 -5.308 52.456 1.00 82.25 290 GLN A N 1
ATOM 2360 C CA . GLN A 1 290 ? -24.299 -5.122 52.751 1.00 82.25 290 GLN A CA 1
ATOM 2361 C C . GLN A 1 290 ? -25.113 -6.417 52.612 1.00 82.25 290 GLN A C 1
ATOM 2363 O O . GLN A 1 290 ? -26.004 -6.677 53.420 1.00 82.25 290 GLN A O 1
ATOM 2368 N N . ILE A 1 291 ? -24.811 -7.246 51.605 1.00 84.19 291 ILE A N 1
ATOM 2369 C CA . ILE A 1 291 ? -25.415 -8.576 51.447 1.00 84.19 291 ILE A CA 1
ATOM 2370 C C . ILE A 1 291 ? -25.109 -9.444 52.665 1.00 84.19 291 ILE A C 1
ATOM 2372 O O . ILE A 1 291 ? -26.009 -10.140 53.130 1.00 84.19 291 ILE A O 1
ATOM 2376 N N . ASP A 1 292 ? -23.870 -9.421 53.157 1.00 85.62 292 ASP A N 1
ATOM 2377 C CA . ASP A 1 292 ? -23.432 -10.246 54.283 1.00 85.62 292 ASP A CA 1
ATOM 2378 C C . ASP A 1 292 ? -24.067 -9.774 55.601 1.00 85.62 292 ASP A C 1
ATOM 2380 O O . ASP A 1 292 ? -24.669 -10.583 56.304 1.00 85.62 292 ASP A O 1
ATOM 2384 N N . GLU A 1 293 ? -24.087 -8.466 55.870 1.00 80.62 293 GLU A N 1
ATOM 2385 C CA . GLU A 1 293 ? -24.777 -7.878 57.031 1.00 80.62 293 GLU A CA 1
ATOM 2386 C C . GLU A 1 293 ? -26.280 -8.199 57.034 1.00 80.62 293 GLU A C 1
ATOM 2388 O O . GLU A 1 293 ? -26.858 -8.604 58.052 1.00 80.62 293 GLU A O 1
ATOM 2393 N N . LEU A 1 294 ? -26.933 -8.058 55.874 1.00 76.44 294 LEU A N 1
ATOM 2394 C CA . LEU A 1 294 ? -28.341 -8.402 55.725 1.00 76.44 294 LEU A CA 1
ATOM 2395 C C . LEU A 1 294 ? -28.532 -9.920 55.893 1.00 76.44 294 LEU A C 1
ATOM 2397 O O . LEU A 1 294 ? -29.437 -10.348 56.607 1.00 76.44 294 LEU A O 1
ATOM 2401 N N . ALA A 1 295 ? -27.678 -10.756 55.302 1.00 79.94 295 ALA A N 1
ATOM 2402 C CA . ALA A 1 295 ? -27.740 -12.212 55.435 1.00 79.94 295 ALA A CA 1
ATOM 2403 C C . ALA A 1 295 ? -27.635 -12.683 56.897 1.00 79.94 295 ALA A C 1
ATOM 2405 O O . ALA A 1 295 ? -28.394 -13.564 57.305 1.00 79.94 295 ALA A O 1
ATOM 2406 N N . GLU A 1 296 ? -26.738 -12.082 57.678 1.00 82.88 296 GLU A N 1
ATOM 2407 C CA . GLU A 1 296 ? -26.464 -12.476 59.061 1.00 82.88 296 GLU A CA 1
ATOM 2408 C C . GLU A 1 296 ? -27.558 -12.029 60.037 1.00 82.88 296 GLU A C 1
ATOM 2410 O O . GLU A 1 296 ? -28.058 -12.852 60.805 1.00 82.88 296 GLU A O 1
ATOM 2415 N N . GLY A 1 297 ? -27.968 -10.756 59.998 1.00 77.50 297 GLY A N 1
ATOM 2416 C CA . GLY A 1 297 ? -28.819 -10.168 61.045 1.00 77.50 297 GLY A CA 1
ATOM 2417 C C . GLY A 1 297 ? -30.079 -9.452 60.560 1.00 77.50 297 GLY A C 1
ATOM 2418 O O . GLY A 1 297 ? -30.938 -9.105 61.369 1.00 77.50 297 GLY A O 1
ATOM 2419 N N . GLY A 1 298 ? -30.248 -9.249 59.251 1.00 75.94 298 GLY A N 1
ATOM 2420 C CA . GLY A 1 298 ? -31.332 -8.423 58.699 1.00 75.94 298 GLY A CA 1
ATOM 2421 C C . GLY A 1 298 ? -32.756 -8.928 58.975 1.00 75.94 298 GLY A C 1
ATOM 2422 O O . GLY A 1 298 ? -33.717 -8.163 58.885 1.00 75.94 298 GLY A O 1
ATOM 2423 N N . TRP A 1 299 ? -32.901 -10.205 59.324 1.00 81.56 299 TRP A N 1
ATOM 2424 C CA . TRP A 1 299 ? -34.167 -10.852 59.670 1.00 81.56 299 TRP A CA 1
ATOM 2425 C C . TRP A 1 299 ? -34.560 -10.667 61.149 1.00 81.56 299 TRP A C 1
ATOM 2427 O O . TRP A 1 299 ? -35.738 -10.816 61.485 1.00 81.56 299 TR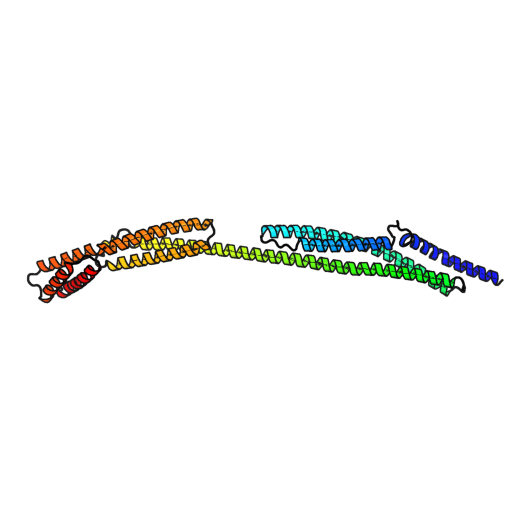P A O 1
ATOM 2437 N N . GLN A 1 300 ? -33.619 -10.297 62.030 1.00 84.62 300 GLN A N 1
ATOM 2438 C CA . GLN A 1 300 ? -33.842 -10.218 63.482 1.00 84.62 300 GLN A CA 1
ATOM 2439 C C . GLN A 1 300 ? -34.977 -9.253 63.876 1.00 84.62 300 GLN A C 1
ATOM 2441 O O . GLN A 1 300 ? -35.861 -9.674 64.621 1.00 84.62 300 GLN A O 1
ATOM 2446 N N . PRO A 1 301 ? -35.086 -8.021 63.331 1.00 81.19 301 PRO A N 1
ATOM 2447 C CA . PRO A 1 301 ? -36.185 -7.121 63.696 1.00 81.19 301 PRO A CA 1
ATOM 2448 C C . PRO A 1 301 ? -37.572 -7.657 63.304 1.00 81.19 301 PRO A C 1
ATOM 2450 O O . PRO A 1 301 ? -38.568 -7.388 63.980 1.00 81.19 301 PRO A O 1
ATOM 2453 N N . LEU A 1 302 ? -37.656 -8.417 62.204 1.00 79.06 302 LEU A N 1
ATOM 2454 C CA . LEU A 1 302 ? -38.897 -9.070 61.784 1.00 79.06 302 LEU A CA 1
ATOM 2455 C C . LEU A 1 302 ? -39.244 -10.216 62.736 1.00 79.06 302 LEU A C 1
ATOM 2457 O O . LEU A 1 302 ? -40.399 -10.340 63.142 1.00 79.06 302 LEU A O 1
ATOM 2461 N N . PHE A 1 303 ? -38.249 -11.006 63.129 1.00 86.81 303 PHE A N 1
ATOM 2462 C CA . PHE A 1 303 ? -38.408 -12.068 64.112 1.00 86.81 303 PHE A CA 1
ATOM 2463 C C . PHE A 1 303 ? -38.857 -11.543 65.484 1.00 86.81 303 PHE A C 1
ATOM 2465 O O . PHE A 1 303 ? -39.819 -12.058 66.055 1.00 86.81 303 PHE A O 1
ATOM 2472 N N . ASP A 1 304 ? -38.251 -10.463 65.977 1.00 86.31 304 ASP A N 1
ATOM 2473 C CA . ASP A 1 304 ? -38.643 -9.822 67.238 1.00 86.31 304 ASP A CA 1
ATOM 2474 C C . ASP A 1 304 ? -40.078 -9.287 67.181 1.00 86.31 304 ASP A C 1
ATOM 2476 O O . ASP A 1 304 ? -40.857 -9.441 68.125 1.00 86.31 304 ASP A O 1
ATOM 2480 N N . ARG A 1 305 ? -40.482 -8.724 66.035 1.00 84.75 305 ARG A N 1
ATOM 2481 C CA . ARG A 1 305 ? -41.871 -8.316 65.801 1.00 84.75 305 ARG A CA 1
ATOM 2482 C C . ARG A 1 305 ? -42.826 -9.511 65.807 1.00 84.75 305 ARG A C 1
ATOM 2484 O O . ARG A 1 305 ? -43.916 -9.399 66.366 1.00 84.75 305 ARG A O 1
ATOM 2491 N N . GLN A 1 306 ? -42.449 -10.638 65.199 1.00 87.06 306 GLN A N 1
ATOM 2492 C CA . GLN A 1 306 ? -43.249 -11.868 65.225 1.00 87.06 306 GLN A CA 1
ATOM 2493 C C . GLN A 1 306 ? -43.428 -12.375 66.661 1.00 87.06 306 GLN A C 1
ATOM 2495 O O . GLN A 1 306 ? -44.563 -12.632 67.064 1.00 87.06 306 GLN A O 1
ATOM 2500 N N . LYS A 1 307 ? -42.349 -12.417 67.461 1.00 91.06 307 LYS A N 1
ATOM 2501 C CA . LYS A 1 307 ? -42.403 -12.743 68.898 1.00 91.06 307 LYS A CA 1
ATOM 2502 C C . LYS A 1 307 ? -43.368 -11.834 69.649 1.00 91.06 307 LYS A C 1
ATOM 2504 O O . LYS A 1 307 ? -44.296 -12.324 70.288 1.00 91.06 307 LYS A O 1
ATOM 2509 N N . PHE A 1 308 ? -43.210 -10.520 69.493 1.00 88.44 308 PHE A N 1
ATOM 2510 C CA . PHE A 1 308 ? -44.082 -9.534 70.127 1.00 88.44 308 PHE A CA 1
ATOM 2511 C C . PHE A 1 308 ? -45.562 -9.737 69.764 1.00 88.44 308 PHE A C 1
ATOM 2513 O O . PHE A 1 308 ? -46.425 -9.693 70.639 1.00 88.44 308 PHE A O 1
ATOM 2520 N N . LEU A 1 309 ? -45.874 -9.979 68.486 1.00 86.38 309 LEU A N 1
ATOM 2521 C CA . LEU A 1 309 ? -47.250 -10.193 68.028 1.00 86.38 309 LEU A CA 1
ATOM 2522 C C . LEU A 1 309 ? -47.867 -11.470 68.610 1.00 86.38 309 LEU A C 1
ATOM 2524 O O . LEU A 1 309 ? -49.037 -11.451 68.995 1.00 86.38 309 LEU A O 1
ATOM 2528 N N . VAL A 1 310 ? -47.099 -12.559 68.696 1.00 88.75 310 VAL A N 1
ATOM 2529 C CA . VAL A 1 310 ? -47.558 -13.816 69.309 1.00 88.75 310 VAL A CA 1
ATOM 2530 C C . VAL A 1 310 ? -47.797 -13.632 70.808 1.00 88.75 310 VAL A C 1
ATOM 2532 O O . VAL A 1 310 ? -48.865 -13.991 71.302 1.00 88.75 310 VAL A O 1
ATOM 2535 N N . GLU A 1 311 ? -46.867 -12.995 71.525 1.00 88.94 311 GLU A N 1
ATOM 2536 C CA . GLU A 1 311 ? -47.024 -12.694 72.954 1.00 88.94 311 GLU A CA 1
ATOM 2537 C C . GLU A 1 311 ? -48.236 -11.793 73.229 1.00 88.94 311 GLU A C 1
ATOM 2539 O O . GLU A 1 311 ? -49.010 -12.031 74.159 1.00 88.94 311 GLU A O 1
ATOM 2544 N N . ALA A 1 312 ? -48.439 -10.757 72.412 1.00 86.06 312 ALA A N 1
ATOM 2545 C CA . ALA A 1 312 ? -49.593 -9.873 72.530 1.00 86.06 312 ALA A CA 1
ATOM 2546 C C . ALA A 1 312 ? -50.913 -10.622 72.278 1.00 86.06 312 ALA A C 1
ATOM 2548 O O . ALA A 1 312 ? -51.915 -10.372 72.957 1.00 86.06 312 ALA A O 1
ATOM 2549 N N . ARG A 1 313 ? -50.931 -11.564 71.326 1.00 84.88 313 ARG A N 1
ATOM 2550 C CA . ARG A 1 313 ? -52.108 -12.388 71.014 1.00 84.88 313 ARG A CA 1
ATOM 2551 C C . ARG A 1 313 ? -52.460 -13.338 72.154 1.00 84.88 313 ARG A C 1
ATOM 2553 O O . ARG A 1 313 ? -53.631 -13.451 72.514 1.00 84.88 313 ARG A O 1
ATOM 2560 N N . GLU A 1 314 ? -51.449 -13.953 72.755 1.00 86.25 314 GLU A N 1
ATOM 2561 C CA . GLU A 1 314 ? -51.606 -14.816 73.923 1.00 86.25 314 GLU A CA 1
ATOM 2562 C C . GLU A 1 314 ? -52.198 -14.060 75.122 1.00 86.25 314 GLU A C 1
ATOM 2564 O O . GLU A 1 314 ? -53.106 -14.560 75.783 1.00 86.25 314 GLU A O 1
ATOM 2569 N N . ARG A 1 315 ? -51.738 -12.826 75.366 1.00 83.69 315 ARG A N 1
ATOM 2570 C CA . ARG A 1 315 ? -52.203 -11.998 76.493 1.00 83.69 315 ARG A CA 1
ATOM 2571 C C . ARG A 1 315 ? -53.596 -11.395 76.293 1.00 83.69 315 ARG A C 1
ATOM 2573 O O . ARG A 1 315 ? -54.270 -11.097 77.273 1.00 83.69 315 ARG A O 1
ATOM 2580 N N . SER A 1 316 ? -54.016 -11.160 75.050 1.00 74.19 316 SER A N 1
ATOM 2581 C CA . SER A 1 316 ? -55.215 -10.358 74.744 1.00 74.19 316 SER A CA 1
ATOM 2582 C C . SER A 1 316 ? -56.532 -11.135 74.714 1.00 74.19 316 SER A C 1
ATOM 2584 O O . SER A 1 316 ? -57.589 -10.507 74.684 1.00 74.19 316 SER A O 1
ATOM 2586 N N . THR A 1 317 ? -56.513 -12.472 74.748 1.00 66.12 317 THR A N 1
ATOM 2587 C CA . THR A 1 317 ? -57.728 -13.267 74.504 1.00 66.12 317 THR A CA 1
ATOM 2588 C C . THR A 1 317 ? -58.027 -14.216 75.664 1.00 66.12 317 THR A C 1
ATOM 2590 O O . THR A 1 317 ? -57.292 -15.169 75.903 1.00 66.12 317 THR A O 1
ATOM 2593 N N . SER A 1 318 ? -59.150 -14.005 76.357 1.00 63.47 318 SER A N 1
ATOM 2594 C CA . SER A 1 318 ? -59.616 -14.882 77.445 1.00 63.47 318 SER A CA 1
ATOM 2595 C C . SER A 1 318 ? -60.075 -16.269 76.961 1.00 63.47 318 SER A C 1
ATOM 2597 O O . SER A 1 318 ? -60.144 -17.204 77.758 1.00 63.47 318 SER A O 1
ATOM 2599 N N . SER A 1 319 ? -60.327 -16.443 75.656 1.00 70.56 319 SER A N 1
ATOM 2600 C CA . SER A 1 319 ? -60.648 -17.734 75.032 1.00 70.56 319 SER A CA 1
ATOM 2601 C C . SER A 1 319 ? -59.988 -17.899 73.654 1.00 70.56 319 SER A C 1
ATOM 2603 O O . SER A 1 319 ? -60.582 -17.602 72.619 1.00 70.56 319 SER A O 1
ATOM 2605 N N . LEU A 1 320 ? -58.751 -18.395 73.624 1.00 80.50 320 LEU A N 1
ATOM 2606 C CA . LEU A 1 320 ? -58.115 -18.860 72.384 1.00 80.50 320 LEU A CA 1
ATOM 2607 C C . LEU A 1 320 ? -58.660 -20.244 71.995 1.00 80.50 320 LEU A C 1
ATOM 2609 O O . LEU A 1 320 ? -58.775 -21.121 72.858 1.00 80.50 320 LEU A O 1
ATOM 2613 N N . SER A 1 321 ? -58.949 -20.456 70.705 1.00 86.62 321 SER A N 1
ATOM 2614 C CA . SER A 1 321 ? -59.308 -21.778 70.173 1.00 86.62 321 SER A CA 1
ATOM 2615 C C . SER A 1 321 ? -58.172 -22.786 70.406 1.00 86.62 321 SER A C 1
ATOM 2617 O O . SER A 1 321 ? -57.002 -22.410 70.517 1.00 86.62 321 SER A O 1
ATOM 2619 N N . SER A 1 322 ? -58.490 -24.082 70.473 1.00 85.12 322 SER A N 1
ATOM 2620 C CA . SER A 1 322 ? -57.477 -25.138 70.640 1.00 85.12 322 SER A CA 1
ATOM 2621 C C . SER A 1 322 ? -56.432 -25.125 69.518 1.00 85.12 322 SER A C 1
ATOM 2623 O O . SER A 1 322 ? -55.245 -25.280 69.793 1.00 85.12 322 SER A O 1
ATOM 2625 N N . GLY A 1 323 ? -56.860 -24.864 68.277 1.00 87.44 323 GLY A N 1
ATOM 2626 C CA . GLY A 1 323 ? -55.970 -24.716 67.122 1.00 87.44 323 GLY A CA 1
ATOM 2627 C C . GLY A 1 323 ? -55.038 -23.508 67.237 1.00 87.44 323 GLY A C 1
ATOM 2628 O O . GLY A 1 323 ? -53.843 -23.633 66.982 1.00 87.44 323 GLY A O 1
ATOM 2629 N N . CYS A 1 324 ? -55.550 -22.365 67.700 1.00 87.69 324 CYS A N 1
ATOM 2630 C CA . CYS A 1 324 ? -54.731 -21.177 67.924 1.00 87.69 324 CYS A CA 1
ATOM 2631 C C . CYS A 1 324 ? -53.693 -21.397 69.038 1.00 87.69 324 CYS A C 1
ATOM 2633 O O . CYS A 1 324 ? -52.523 -21.076 68.854 1.00 87.69 324 CYS A O 1
ATOM 2635 N N . LYS A 1 325 ? -54.079 -22.025 70.160 1.00 87.25 325 LYS A N 1
ATOM 2636 C CA . LYS A 1 325 ? -53.138 -22.370 71.243 1.00 87.25 325 LYS A CA 1
ATOM 2637 C C . LYS A 1 325 ? -52.010 -23.282 70.760 1.00 87.25 325 LYS A C 1
ATOM 2639 O O . LYS A 1 325 ? -50.851 -23.017 71.055 1.00 87.25 325 LYS A O 1
ATOM 2644 N N . ALA A 1 326 ? -52.340 -24.321 69.991 1.00 90.31 326 ALA A N 1
ATOM 2645 C CA . ALA A 1 326 ? -51.338 -25.228 69.435 1.00 90.31 326 ALA A CA 1
ATOM 2646 C C . ALA A 1 326 ? -50.358 -24.502 68.497 1.00 90.31 326 ALA A C 1
ATOM 2648 O O . ALA A 1 326 ? -49.161 -24.771 68.536 1.00 90.31 326 ALA A O 1
ATOM 2649 N N . ALA A 1 327 ? -50.847 -23.552 67.694 1.00 89.75 327 ALA A N 1
ATOM 2650 C CA . ALA A 1 327 ? -50.005 -22.780 66.786 1.00 89.75 327 ALA A CA 1
ATOM 2651 C C . ALA A 1 327 ? -49.112 -21.746 67.507 1.00 89.75 327 ALA A C 1
ATOM 2653 O O . ALA A 1 327 ? -47.986 -21.516 67.071 1.00 89.75 327 ALA A O 1
ATOM 2654 N N . ILE A 1 328 ? -49.576 -21.156 68.619 1.00 91.00 328 ILE A N 1
ATOM 2655 C CA . ILE A 1 328 ? -48.745 -20.304 69.494 1.00 91.00 328 ILE A CA 1
ATOM 2656 C C . ILE A 1 328 ? -47.582 -21.113 70.081 1.00 91.00 328 ILE A C 1
ATOM 2658 O O . ILE A 1 328 ? -46.436 -20.671 70.015 1.00 91.00 328 ILE A O 1
ATOM 2662 N N . GLU A 1 329 ? -47.862 -22.297 70.630 1.00 91.50 329 GLU A N 1
ATOM 2663 C CA . GLU A 1 329 ? -46.834 -23.152 71.235 1.00 91.50 329 GLU A CA 1
ATOM 2664 C C . GLU A 1 329 ? -45.836 -23.690 70.197 1.00 91.50 329 GLU A C 1
ATOM 2666 O O . GLU A 1 329 ? -44.634 -23.717 70.465 1.00 91.50 329 GLU A O 1
ATOM 2671 N N . ASP A 1 330 ? -46.297 -24.041 68.989 1.00 91.12 330 ASP A N 1
ATOM 2672 C CA . ASP A 1 330 ? -45.410 -24.429 67.880 1.00 91.12 330 ASP A CA 1
ATOM 2673 C C . ASP A 1 330 ? -44.458 -23.287 67.497 1.00 91.12 330 ASP A C 1
ATOM 2675 O O . ASP A 1 330 ? -43.247 -23.496 67.403 1.00 91.12 330 ASP A O 1
ATOM 2679 N N . PHE A 1 331 ? -44.971 -22.056 67.359 1.00 92.56 331 PHE A N 1
ATOM 2680 C CA . PHE A 1 331 ? -44.117 -20.898 67.097 1.00 92.56 331 PHE A CA 1
ATOM 2681 C C . PHE A 1 331 ? -43.113 -20.659 68.228 1.00 92.56 331 PHE A C 1
ATOM 2683 O O . PHE A 1 331 ? -41.927 -20.516 67.948 1.00 92.56 331 PHE A O 1
ATOM 2690 N N . LYS A 1 332 ? -43.545 -20.649 69.498 1.00 92.75 332 LYS A N 1
ATOM 2691 C CA . LYS A 1 332 ? -42.644 -20.440 70.646 1.00 92.75 332 LYS A CA 1
ATOM 2692 C C . LYS A 1 332 ? -41.522 -21.471 70.695 1.00 92.75 332 LYS A C 1
ATOM 2694 O O . LYS A 1 332 ? -40.375 -21.099 70.926 1.00 92.75 332 LYS A O 1
ATOM 2699 N N . LYS A 1 333 ? -41.849 -22.742 70.444 1.00 92.38 333 LYS A N 1
ATOM 2700 C CA . LYS A 1 333 ? -40.871 -23.831 70.392 1.00 92.38 333 LYS A CA 1
ATOM 2701 C C . LYS A 1 333 ? -39.846 -23.618 69.284 1.00 92.38 333 LYS A C 1
ATOM 2703 O O . LYS A 1 333 ? -38.670 -23.863 69.493 1.00 92.38 333 LYS A O 1
ATOM 2708 N N . LYS A 1 334 ? -40.271 -23.176 68.101 1.00 90.50 334 LYS A N 1
ATOM 2709 C CA . LYS A 1 334 ? -39.322 -22.879 67.022 1.00 90.50 334 LYS A CA 1
ATOM 2710 C C . LYS A 1 334 ? -38.539 -21.595 67.267 1.00 90.50 334 LYS A C 1
ATOM 2712 O O . LYS A 1 334 ? -37.402 -21.490 66.836 1.00 90.50 334 LYS A O 1
ATOM 2717 N N . ALA A 1 335 ? -39.128 -20.632 67.972 1.00 90.31 335 ALA A N 1
ATOM 2718 C CA . ALA A 1 335 ? -38.526 -19.337 68.250 1.00 90.31 335 ALA A CA 1
ATOM 2719 C C . ALA A 1 335 ? -37.443 -19.364 69.350 1.00 90.31 335 ALA A C 1
ATOM 2721 O O . ALA A 1 335 ? -36.719 -18.373 69.490 1.00 90.31 335 ALA A O 1
ATOM 2722 N N . SER A 1 336 ? -37.332 -20.439 70.141 1.00 87.81 336 SER A N 1
ATOM 2723 C CA . SER A 1 336 ? -36.329 -20.549 71.213 1.00 87.81 336 SER A CA 1
ATOM 2724 C C . SER A 1 336 ? -34.906 -20.758 70.698 1.00 87.81 336 SER A C 1
ATOM 2726 O O . SER A 1 336 ? -33.970 -20.307 71.351 1.00 87.81 336 SER A O 1
ATOM 2728 N N . ASP A 1 337 ? -34.755 -21.364 69.518 1.00 84.75 337 ASP A N 1
ATOM 2729 C CA . ASP A 1 337 ? -33.459 -21.818 68.995 1.00 84.75 337 ASP A CA 1
ATOM 2730 C C . ASP A 1 337 ? -33.015 -21.063 67.729 1.00 84.75 337 ASP A C 1
ATOM 2732 O O . ASP A 1 337 ? -32.097 -21.487 67.032 1.00 84.75 337 ASP A O 1
ATOM 2736 N N . VAL A 1 338 ? -33.650 -19.930 67.412 1.00 88.56 338 VAL A N 1
ATOM 2737 C CA . VAL A 1 338 ? -33.333 -19.165 66.197 1.00 88.56 338 VAL A CA 1
ATOM 2738 C C . VAL A 1 338 ? -32.020 -18.403 66.357 1.00 88.56 338 VAL A C 1
ATOM 2740 O O . VAL A 1 338 ? -31.966 -17.405 67.078 1.00 88.56 338 VAL A O 1
ATOM 2743 N N . GLN A 1 339 ? -30.979 -18.844 65.647 1.00 84.69 339 GLN A N 1
ATOM 2744 C CA . GLN A 1 339 ? -29.680 -18.159 65.578 1.00 84.69 339 GLN A CA 1
ATOM 2745 C C . GLN A 1 339 ? -29.270 -17.796 64.150 1.00 84.69 339 GLN A C 1
ATOM 2747 O O . GLN A 1 339 ? -28.465 -16.888 63.951 1.00 84.69 339 GLN A O 1
ATOM 2752 N N . THR A 1 340 ? -29.830 -18.478 63.155 1.00 83.50 340 THR A N 1
ATOM 2753 C CA . THR A 1 340 ? -29.509 -18.291 61.742 1.00 83.50 340 THR A CA 1
ATOM 2754 C C . THR A 1 340 ? -30.740 -17.901 60.929 1.00 83.50 340 THR A C 1
ATOM 2756 O O . THR A 1 340 ? -31.885 -18.079 61.348 1.00 83.50 340 THR A O 1
ATOM 2759 N N . LEU A 1 341 ? -30.508 -17.426 59.702 1.00 77.81 341 LEU A N 1
ATOM 2760 C CA . LEU A 1 341 ? -31.581 -17.193 58.738 1.00 77.81 341 LEU A CA 1
ATOM 2761 C C . LEU A 1 341 ? -32.402 -18.465 58.451 1.00 77.81 341 LEU A C 1
ATOM 2763 O O . LEU A 1 341 ? -33.604 -18.380 58.199 1.00 77.81 341 LEU A O 1
ATOM 2767 N N . LEU A 1 342 ? -31.761 -19.638 58.452 1.00 82.19 342 LEU A N 1
ATOM 2768 C CA . LEU A 1 342 ? -32.445 -20.907 58.211 1.00 82.19 342 LEU A CA 1
ATOM 2769 C C . LEU A 1 342 ? -33.445 -21.194 59.340 1.00 82.19 342 LEU A C 1
ATOM 2771 O O . LEU A 1 342 ? -34.613 -21.460 59.069 1.00 82.19 342 LEU A O 1
ATOM 2775 N N . ASP A 1 343 ? -33.008 -21.021 60.587 1.00 86.62 343 ASP A N 1
ATOM 2776 C CA . ASP A 1 343 ? -33.863 -21.201 61.763 1.00 86.62 343 ASP A CA 1
ATOM 2777 C C . ASP A 1 343 ? -35.011 -20.181 61.770 1.00 86.62 343 ASP A C 1
ATOM 2779 O O . ASP A 1 343 ? -36.155 -20.509 62.093 1.00 86.62 343 ASP A O 1
ATOM 2783 N N . PHE A 1 344 ? -34.729 -18.939 61.357 1.00 86.44 344 PHE A N 1
ATOM 2784 C CA . PHE A 1 344 ? -35.751 -17.906 61.215 1.00 86.44 344 PHE A CA 1
ATOM 2785 C C . PHE A 1 344 ? -36.821 -18.299 60.193 1.00 86.44 344 PHE A C 1
ATOM 2787 O O . PHE A 1 344 ? -38.003 -18.125 60.474 1.00 86.44 344 PHE A O 1
ATOM 2794 N N . ARG A 1 345 ? -36.448 -18.855 59.033 1.00 82.75 345 ARG A N 1
ATOM 2795 C CA . ARG A 1 345 ? -37.415 -19.323 58.020 1.00 82.75 345 ARG A CA 1
ATOM 2796 C C . ARG A 1 345 ? -38.339 -20.405 58.574 1.00 82.75 345 ARG A C 1
ATOM 2798 O O . ARG A 1 345 ? -39.548 -20.366 58.338 1.00 82.75 345 ARG A O 1
ATOM 2805 N N . ASP A 1 346 ? -37.793 -21.326 59.360 1.00 84.00 346 ASP A N 1
ATOM 2806 C CA . ASP A 1 346 ? -38.572 -22.388 59.995 1.00 84.00 346 ASP A CA 1
ATOM 2807 C C . ASP A 1 346 ? -39.535 -21.852 61.068 1.00 84.00 346 ASP A C 1
ATOM 2809 O O . ASP A 1 346 ? -40.674 -22.336 61.179 1.00 84.00 346 ASP A O 1
ATOM 2813 N N . ALA A 1 347 ? -39.102 -20.845 61.836 1.00 87.94 347 ALA A N 1
ATOM 2814 C CA . ALA A 1 347 ? -39.939 -20.107 62.781 1.00 87.94 347 ALA A CA 1
ATOM 2815 C C . ALA A 1 347 ? -41.001 -19.245 62.074 1.00 87.94 347 ALA A C 1
ATOM 2817 O O . ALA A 1 347 ? -42.146 -19.198 62.524 1.00 87.94 347 ALA A O 1
ATOM 2818 N N . GLU A 1 348 ? -40.674 -18.624 60.940 1.00 85.75 348 GLU A N 1
ATOM 2819 C CA . GLU A 1 348 ? -41.605 -17.818 60.149 1.00 85.75 348 GLU A CA 1
ATOM 2820 C C . GLU A 1 348 ? -42.755 -18.674 59.595 1.00 85.75 348 GLU A C 1
ATOM 2822 O O . GLU A 1 348 ? -43.914 -18.258 59.629 1.00 85.75 348 GLU A O 1
ATOM 2827 N N . GLU A 1 349 ? -42.482 -19.901 59.146 1.00 84.56 349 GLU A N 1
ATOM 2828 C CA . GLU A 1 349 ? -43.538 -20.833 58.734 1.00 84.56 349 GLU A CA 1
ATOM 2829 C C . GLU A 1 349 ? -44.493 -21.190 59.885 1.00 84.56 349 GLU A C 1
ATOM 2831 O O . GLU A 1 349 ? -45.710 -21.266 59.690 1.00 84.56 349 GLU A O 1
ATOM 2836 N N . ALA A 1 350 ? -43.980 -21.354 61.110 1.00 85.12 350 ALA A N 1
ATOM 2837 C CA . ALA A 1 350 ? -44.837 -21.532 62.284 1.00 85.12 350 ALA A CA 1
ATOM 2838 C C . ALA A 1 350 ? -45.621 -20.254 62.622 1.00 85.12 350 ALA A C 1
ATOM 2840 O O . ALA A 1 350 ? -46.807 -20.326 62.951 1.00 85.12 350 ALA A O 1
ATOM 2841 N N . PHE A 1 351 ? -45.015 -19.075 62.455 1.00 85.94 351 PHE A N 1
ATOM 2842 C CA . PHE A 1 351 ? -45.699 -17.795 62.631 1.00 85.94 351 PHE A CA 1
ATOM 2843 C C . PHE A 1 351 ? -46.862 -17.622 61.643 1.00 85.94 351 PHE A C 1
ATOM 2845 O O . PHE A 1 351 ? -47.958 -17.229 62.045 1.00 85.94 351 PHE A O 1
ATOM 2852 N N . LYS A 1 352 ? -46.671 -17.954 60.359 1.00 83.38 352 LYS A N 1
ATOM 2853 C CA . LYS A 1 352 ? -47.735 -17.914 59.337 1.00 83.38 352 LYS A CA 1
ATOM 2854 C C . LYS A 1 352 ? -48.901 -18.827 59.721 1.00 83.38 352 LYS A C 1
ATOM 2856 O O . LYS A 1 352 ? -50.056 -18.404 59.660 1.00 83.38 352 LYS A O 1
ATOM 2861 N N . LYS A 1 353 ? -48.611 -20.046 60.191 1.00 83.06 353 LYS A N 1
ATOM 2862 C CA . LYS A 1 353 ? -49.632 -20.973 60.712 1.00 83.06 353 LYS A CA 1
ATOM 2863 C C . LYS A 1 353 ? -50.360 -20.404 61.927 1.00 83.06 353 LYS A C 1
ATOM 2865 O O . LYS A 1 353 ? -51.578 -20.523 61.991 1.00 83.06 353 LYS A O 1
ATOM 2870 N N . HIS A 1 354 ? -49.648 -19.750 62.845 1.00 84.88 354 HIS A N 1
ATOM 2871 C CA . HIS A 1 354 ? -50.249 -19.019 63.962 1.00 84.88 354 HIS A CA 1
ATOM 2872 C C . HIS A 1 354 ? -51.219 -17.933 63.481 1.00 84.88 354 HIS A C 1
ATOM 2874 O O . HIS A 1 354 ? -52.361 -17.901 63.935 1.00 84.88 354 HIS A O 1
ATOM 2880 N N . VAL A 1 355 ? -50.819 -17.088 62.526 1.00 80.50 355 VAL A N 1
ATOM 2881 C CA . VAL A 1 355 ? -51.688 -16.030 61.981 1.00 80.50 355 VAL A CA 1
ATOM 2882 C C . VAL A 1 355 ? -52.979 -16.617 61.399 1.00 80.50 355 VAL A C 1
ATOM 2884 O O . VAL A 1 355 ? -54.057 -16.084 61.659 1.00 80.50 355 VAL A O 1
ATOM 2887 N N . VAL A 1 356 ? -52.892 -17.733 60.670 1.00 83.12 356 VAL A N 1
ATOM 2888 C CA . VAL A 1 356 ? -54.059 -18.427 60.093 1.00 83.12 356 VAL A CA 1
ATOM 2889 C C . VAL A 1 356 ? -54.917 -19.108 61.167 1.00 83.12 356 VAL A C 1
ATOM 2891 O O . VAL A 1 356 ? -56.131 -18.967 61.169 1.00 83.12 356 VAL A O 1
ATOM 2894 N N . ALA A 1 357 ? -54.318 -19.827 62.115 1.00 81.69 357 ALA A N 1
ATOM 2895 C CA . ALA A 1 357 ? -55.059 -20.563 63.145 1.00 81.69 357 ALA A CA 1
ATOM 2896 C C . ALA A 1 357 ? -55.730 -19.646 64.183 1.00 81.69 357 ALA A C 1
ATOM 2898 O O . ALA A 1 357 ? -56.699 -20.038 64.836 1.00 81.69 357 ALA A O 1
ATOM 2899 N N . CYS A 1 358 ? -55.187 -18.442 64.358 1.00 80.06 358 CYS A N 1
ATOM 2900 C CA . CYS A 1 358 ? -55.665 -17.441 65.298 1.00 80.06 358 CYS A CA 1
ATOM 2901 C C . CYS A 1 358 ? -56.451 -16.310 64.628 1.00 80.06 358 CYS A C 1
ATOM 2903 O O . CYS A 1 358 ? -56.861 -15.390 65.339 1.00 80.06 358 CYS A O 1
ATOM 2905 N N . SER A 1 359 ? -56.648 -16.325 63.306 1.00 72.38 359 SER A N 1
ATOM 2906 C CA . SER A 1 359 ? -57.613 -15.439 62.648 1.00 72.38 359 SER A CA 1
ATOM 2907 C C . SER A 1 359 ? -59.006 -16.027 62.859 1.00 72.38 359 SER A C 1
ATOM 2909 O O . SER A 1 359 ? -59.289 -17.146 62.443 1.00 72.38 359 SER A O 1
ATOM 2911 N N . VAL A 1 360 ? -59.829 -15.295 63.609 1.00 56.28 360 VAL A N 1
ATOM 2912 C CA . VAL A 1 360 ? -61.251 -15.594 63.822 1.00 56.28 360 VAL A CA 1
ATOM 2913 C C . VAL A 1 360 ? -62.046 -14.916 62.725 1.00 56.28 360 VAL A C 1
ATOM 2915 O O . VAL A 1 360 ? -61.746 -13.722 62.481 1.00 56.28 360 VAL A O 1
#